Protein AF-D3IB26-F1 (afdb_monomer)

Foldseek 3Di:
DDDDDDDDDDDDDPDDDPPDPDDPPDPDDDDPDDDDPVRVVVVLVVVLVVVLVVLLVCLLVPLVVSVVVLVCCQPPPQDDDPHHNCVPPVNVLSSLLSNLSNQLNVLLVCLLVQLPPDDLLSNVLSLLVSLLSLVVSLVVHDPVSCDDDSNVVSVVSSVVSNVVSVVSSVVVQVPADWDDPLQAPFFWKDKAACVVVVVLDPCCCDALNPPDGIAMWTWGDDRVQFIDTPWDAQFWFDDPNDTPPQRCGTPDCVQFPDNTWGWGDDDQKIKTKTWGDAPQDPVVRDGAATKIKIWIFRWDDDRQKIKTAQIWIWIDGNSDITIDGSPDPCCVPRPDPCVRMHIIGTD

Nearest PDB structures (foldseek):
  1x8z-assembly1_A-2  TM=4.738E-01  e=3.794E-01  Arabidopsis thaliana
  1x8z-assembly3_A  TM=4.738E-01  e=3.794E-01  Arabidopsis thaliana

Mean predicted aligned error: 11.23 Å

Radius of gyration: 30.05 Å; Cα contacts (8 Å, |Δi|>4): 484; chains: 1; bounding box: 90×54×86 Å

Structure (mmCIF, N/CA/C/O backbone):
data_AF-D3IB26-F1
#
_entry.id   AF-D3IB26-F1
#
loop_
_atom_site.group_PDB
_atom_site.id
_atom_site.type_symbol
_atom_site.label_atom_id
_atom_site.label_alt_id
_atom_site.label_comp_id
_atom_site.label_asym_id
_atom_site.label_entity_id
_atom_site.label_seq_id
_atom_site.pdbx_PDB_ins_code
_atom_site.Cartn_x
_atom_site.Cartn_y
_atom_site.Cartn_z
_atom_site.occupancy
_atom_site.B_iso_or_equiv
_atom_site.auth_seq_id
_atom_site.auth_comp_id
_atom_site.auth_asym_id
_atom_site.auth_atom_id
_atom_site.pdbx_PDB_model_num
ATOM 1 N N . MET A 1 1 ? 64.613 17.581 13.142 1.00 33.69 1 MET A N 1
ATOM 2 C CA . MET A 1 1 ? 65.649 17.783 12.108 1.00 33.69 1 MET A CA 1
ATOM 3 C C . MET A 1 1 ? 64.962 18.435 10.922 1.00 33.69 1 MET A C 1
ATOM 5 O O . MET A 1 1 ? 63.980 17.899 10.433 1.00 33.69 1 MET A O 1
ATOM 9 N N . ASN A 1 2 ? 65.377 19.655 10.602 1.00 25.84 2 ASN A N 1
ATOM 10 C CA . ASN A 1 2 ? 64.720 20.581 9.689 1.00 25.84 2 ASN A CA 1
ATOM 11 C C . ASN A 1 2 ? 65.645 20.724 8.475 1.00 25.84 2 ASN A C 1
ATOM 13 O O . ASN A 1 2 ? 66.803 21.082 8.672 1.00 25.84 2 ASN A O 1
ATOM 17 N N . PHE A 1 3 ? 65.175 20.444 7.260 1.00 28.75 3 PHE A N 1
ATOM 18 C CA . PHE A 1 3 ? 65.910 20.796 6.043 1.00 28.75 3 PHE A CA 1
ATOM 19 C C . PHE A 1 3 ? 64.965 21.407 5.012 1.00 28.75 3 PHE A C 1
ATOM 21 O O . PHE A 1 3 ? 64.264 20.732 4.265 1.00 28.75 3 PHE A O 1
ATOM 28 N N . ASN A 1 4 ? 64.981 22.738 5.022 1.00 30.33 4 ASN A N 1
ATOM 29 C CA . ASN A 1 4 ? 64.473 23.627 3.992 1.00 30.33 4 ASN A CA 1
ATOM 30 C C . ASN A 1 4 ? 65.410 23.587 2.777 1.00 30.33 4 ASN A C 1
ATOM 32 O O . ASN A 1 4 ? 66.586 23.925 2.911 1.00 30.33 4 ASN A O 1
ATOM 36 N N . ILE A 1 5 ? 64.881 23.305 1.585 1.00 37.25 5 ILE A N 1
ATOM 37 C CA . ILE A 1 5 ? 65.512 23.711 0.323 1.00 37.25 5 ILE A CA 1
ATOM 38 C C . ILE A 1 5 ? 64.463 24.440 -0.521 1.00 37.25 5 ILE A C 1
ATOM 40 O O . ILE A 1 5 ? 63.559 23.846 -1.100 1.00 37.25 5 ILE A O 1
ATOM 44 N N . LYS A 1 6 ? 64.611 25.767 -0.586 1.00 33.72 6 LYS A N 1
ATOM 45 C CA . LYS A 1 6 ? 63.972 26.637 -1.578 1.00 33.72 6 LYS A CA 1
ATOM 46 C C . LYS A 1 6 ? 64.623 26.404 -2.944 1.00 33.72 6 LYS A C 1
ATOM 48 O O . LYS A 1 6 ? 65.837 26.559 -3.056 1.00 33.72 6 LYS A O 1
ATOM 53 N N . ARG A 1 7 ? 63.828 26.219 -4.005 1.00 30.02 7 ARG A N 1
ATOM 54 C CA . ARG A 1 7 ? 64.219 26.668 -5.355 1.00 30.02 7 ARG A CA 1
ATOM 55 C C . ARG A 1 7 ? 63.016 26.994 -6.254 1.00 30.02 7 ARG A C 1
ATOM 57 O O . ARG A 1 7 ? 62.352 26.123 -6.787 1.00 30.02 7 ARG A O 1
ATOM 64 N N . GLN A 1 8 ? 62.806 28.305 -6.366 1.00 30.06 8 GLN A N 1
ATOM 65 C CA . GLN A 1 8 ? 62.394 29.109 -7.524 1.00 30.06 8 GLN A CA 1
ATOM 66 C C . GLN A 1 8 ? 61.180 28.702 -8.381 1.00 30.06 8 GLN A C 1
ATOM 68 O O . GLN A 1 8 ? 61.245 27.859 -9.268 1.00 30.06 8 GLN A O 1
ATOM 73 N N . LEU A 1 9 ? 60.123 29.503 -8.205 1.00 30.86 9 LEU A N 1
ATOM 74 C CA . LEU A 1 9 ? 59.083 29.807 -9.186 1.00 30.86 9 LEU A CA 1
ATOM 75 C C . LEU A 1 9 ? 59.683 30.292 -10.516 1.00 30.86 9 LEU A C 1
ATOM 77 O O . LEU A 1 9 ? 60.312 31.350 -10.565 1.00 30.86 9 LEU A O 1
ATOM 81 N N . LYS A 1 10 ? 59.362 29.599 -11.612 1.00 27.28 10 LYS A N 1
ATOM 82 C CA . LYS A 1 10 ? 59.241 30.223 -12.934 1.00 27.28 10 LYS A CA 1
ATOM 83 C C . LYS A 1 10 ? 57.762 30.303 -13.298 1.00 27.28 10 LYS A C 1
ATOM 85 O O . LYS A 1 10 ? 57.107 29.292 -13.522 1.00 27.28 10 LYS A O 1
ATOM 90 N N . ARG A 1 11 ? 57.257 31.537 -13.343 1.00 31.47 11 ARG A N 1
ATOM 91 C CA . ARG A 1 11 ? 55.992 31.908 -13.985 1.00 31.47 11 ARG A CA 1
ATOM 92 C C . ARG A 1 11 ? 56.052 31.522 -15.464 1.00 31.47 11 ARG A C 1
ATOM 94 O O . ARG A 1 11 ? 56.935 32.002 -16.164 1.00 31.47 11 ARG A O 1
ATOM 101 N N . THR A 1 12 ? 55.078 30.758 -15.940 1.00 30.22 12 THR A N 1
ATOM 102 C CA . THR A 1 12 ? 54.542 30.910 -17.301 1.00 30.22 12 THR A CA 1
ATOM 103 C C . THR A 1 12 ? 53.023 30.787 -17.226 1.00 30.22 12 THR A C 1
ATOM 105 O O . THR A 1 12 ? 52.484 29.923 -16.542 1.00 30.22 12 THR A O 1
ATOM 108 N N . SER A 1 13 ? 52.347 31.767 -17.815 1.00 28.73 13 SER A N 1
ATOM 109 C CA . SER A 1 13 ? 50.903 31.976 -17.783 1.00 28.73 13 SER A CA 1
ATOM 110 C C . SER A 1 13 ? 50.149 30.872 -18.525 1.00 28.73 13 SER A C 1
ATOM 112 O O . SER A 1 13 ? 50.403 30.657 -19.708 1.00 28.73 13 SER A O 1
ATOM 114 N N . ILE A 1 14 ? 49.163 30.252 -17.876 1.00 30.12 14 ILE A N 1
ATOM 115 C CA . ILE A 1 14 ? 48.101 29.519 -18.571 1.00 30.12 14 ILE A CA 1
ATOM 116 C C . ILE A 1 14 ? 47.060 30.566 -18.967 1.00 30.12 14 ILE A C 1
ATOM 118 O O . ILE A 1 14 ? 46.197 30.942 -18.177 1.00 30.12 14 ILE A O 1
ATOM 122 N N . ALA A 1 15 ? 47.218 31.106 -20.173 1.00 28.78 15 ALA A N 1
ATOM 123 C CA . ALA A 1 15 ? 46.165 31.843 -20.846 1.00 28.78 15 ALA A CA 1
ATOM 124 C C . ALA A 1 15 ? 45.247 30.823 -21.536 1.00 28.78 15 ALA A C 1
ATOM 126 O O . ALA A 1 15 ? 45.698 30.001 -22.329 1.00 28.78 15 ALA A O 1
ATOM 127 N N . THR A 1 16 ? 43.977 30.866 -21.141 1.00 35.69 16 THR A N 1
ATOM 128 C CA . THR A 1 16 ? 42.768 30.488 -21.886 1.00 35.69 16 THR A CA 1
ATOM 129 C C . THR A 1 16 ? 42.969 29.982 -23.319 1.00 35.69 16 THR A C 1
ATOM 131 O O . THR A 1 16 ? 43.378 30.746 -24.186 1.00 35.69 16 THR A O 1
ATOM 134 N N . ASN A 1 17 ? 42.532 28.749 -23.587 1.00 28.86 17 ASN A N 1
ATOM 135 C CA . ASN A 1 17 ? 42.052 28.343 -24.908 1.00 28.86 17 ASN A CA 1
ATOM 136 C C . ASN A 1 17 ? 40.827 27.435 -24.747 1.00 28.86 17 ASN A C 1
ATOM 138 O O . ASN A 1 17 ? 40.904 26.211 -24.697 1.00 28.86 17 ASN A O 1
ATOM 142 N N . THR A 1 18 ? 39.675 28.091 -24.645 1.00 33.78 18 THR A N 1
ATOM 143 C CA . THR A 1 18 ? 38.383 27.598 -25.119 1.00 33.78 18 THR A CA 1
ATOM 144 C C . THR A 1 18 ? 38.528 27.133 -26.568 1.00 33.78 18 THR A C 1
ATOM 146 O O . THR A 1 18 ? 38.603 27.964 -27.473 1.00 33.78 18 THR A O 1
ATOM 149 N N . MET A 1 19 ? 38.569 25.822 -26.808 1.00 29.17 19 MET A N 1
ATOM 150 C CA . MET A 1 19 ? 38.444 25.289 -28.162 1.00 29.17 19 MET A CA 1
ATOM 151 C C . MET A 1 19 ? 36.957 25.112 -28.468 1.00 29.17 19 MET A C 1
ATOM 153 O O . MET A 1 19 ? 36.335 24.096 -28.170 1.00 29.17 19 MET A O 1
ATOM 157 N N . LEU A 1 20 ? 36.391 26.189 -29.005 1.00 27.06 20 LEU A N 1
ATOM 158 C CA . LEU A 1 20 ? 35.109 26.231 -29.686 1.00 27.06 20 LEU A CA 1
ATOM 159 C C . LEU A 1 20 ? 35.200 25.272 -30.889 1.00 27.06 20 LEU A C 1
ATOM 161 O O . LEU A 1 20 ? 35.901 25.567 -31.857 1.00 27.06 20 LEU A O 1
ATOM 165 N N . VAL A 1 21 ? 34.532 24.118 -30.845 1.00 31.73 21 VAL A N 1
ATOM 166 C CA . VAL A 1 21 ? 34.327 23.304 -32.053 1.00 31.73 21 VAL A CA 1
ATOM 167 C C . VAL A 1 21 ? 33.227 23.993 -32.854 1.00 31.73 21 VAL A C 1
ATOM 169 O O . VAL A 1 21 ? 32.037 23.755 -32.665 1.00 31.73 21 VAL A O 1
ATOM 172 N N . ALA A 1 22 ? 33.642 24.948 -33.683 1.00 30.97 22 ALA A N 1
ATOM 173 C CA . ALA A 1 22 ? 32.782 25.628 -34.630 1.00 30.97 22 ALA A CA 1
ATOM 174 C C . ALA A 1 22 ? 32.343 24.641 -35.721 1.00 30.97 22 ALA A C 1
ATOM 176 O O . ALA A 1 22 ? 33.174 24.081 -36.438 1.00 30.97 22 ALA A O 1
ATOM 177 N N . LEU A 1 23 ? 31.025 24.467 -35.855 1.00 37.22 23 LEU A N 1
ATOM 178 C CA . LEU A 1 23 ? 30.387 23.923 -37.048 1.00 37.22 23 LEU A CA 1
ATOM 179 C C . LEU A 1 23 ? 30.859 24.705 -38.281 1.00 37.22 23 LEU A C 1
ATOM 181 O O . LEU A 1 23 ? 30.406 25.821 -38.525 1.00 37.22 23 LEU A O 1
ATOM 185 N N . CYS A 1 24 ? 31.724 24.103 -39.091 1.00 28.52 24 CYS A N 1
ATOM 186 C CA . CYS A 1 24 ? 31.903 24.516 -40.475 1.00 28.52 24 CYS A CA 1
ATOM 187 C C . CYS A 1 24 ? 30.960 23.686 -41.350 1.00 28.52 24 CYS A C 1
ATOM 189 O O . CYS A 1 24 ? 31.343 22.660 -41.905 1.00 28.52 24 CYS A O 1
ATOM 191 N N . PHE A 1 25 ? 29.714 24.151 -41.476 1.00 35.47 25 PHE A N 1
ATOM 192 C CA . PHE A 1 25 ? 28.901 23.866 -42.656 1.00 35.47 25 PHE A CA 1
ATOM 193 C C . PHE A 1 25 ? 29.569 24.563 -43.845 1.00 35.47 25 PHE A C 1
ATOM 195 O O . PHE A 1 25 ? 29.312 25.735 -44.115 1.00 35.47 25 PHE A O 1
ATOM 202 N N . VAL A 1 26 ? 30.455 23.855 -44.544 1.00 33.31 26 VAL A N 1
ATOM 203 C CA . VAL A 1 26 ? 30.872 24.266 -45.884 1.00 33.31 26 VAL A CA 1
ATOM 204 C C . VAL A 1 26 ? 29.960 23.544 -46.861 1.00 33.31 26 VAL A C 1
ATOM 206 O O . VAL A 1 26 ? 30.016 22.326 -47.013 1.00 33.31 26 VAL A O 1
ATOM 209 N N . ALA A 1 27 ? 29.092 24.317 -47.507 1.00 39.84 27 ALA A N 1
ATOM 210 C CA . ALA A 1 27 ? 28.442 23.908 -48.735 1.00 39.84 27 ALA A CA 1
ATOM 211 C C . ALA A 1 27 ? 29.533 23.609 -49.777 1.00 39.84 27 ALA A C 1
ATOM 213 O O . ALA A 1 27 ? 30.096 24.525 -50.372 1.00 39.84 27 ALA A O 1
ATOM 214 N N . VAL A 1 28 ? 29.846 22.327 -49.975 1.00 35.03 28 VAL A N 1
ATOM 215 C CA . VAL A 1 28 ? 30.627 21.851 -51.118 1.00 35.03 28 VAL A CA 1
ATOM 216 C C . VAL A 1 28 ? 29.854 20.710 -51.765 1.00 35.03 28 VAL A C 1
ATOM 218 O O . VAL A 1 28 ? 29.568 19.683 -51.157 1.00 35.03 28 VAL A O 1
ATOM 221 N N . SER A 1 29 ? 29.462 20.987 -53.002 1.00 29.08 29 SER A N 1
ATOM 222 C CA . SER A 1 29 ? 29.140 20.082 -54.102 1.00 29.08 29 SER A CA 1
ATOM 223 C C . SER A 1 29 ? 29.497 18.598 -53.930 1.00 29.08 29 SER A C 1
ATOM 225 O O . SER A 1 29 ? 30.587 18.253 -53.490 1.00 29.08 29 SER A O 1
ATOM 227 N N . CYS A 1 30 ? 28.594 17.743 -54.426 1.00 42.28 30 CYS A N 1
ATOM 228 C CA . CYS A 1 30 ? 28.767 16.317 -54.710 1.00 42.28 30 CYS A CA 1
ATOM 229 C C . CYS A 1 30 ? 30.213 15.880 -55.015 1.00 42.28 30 CYS A C 1
ATOM 231 O O . CYS A 1 30 ? 30.670 15.981 -56.149 1.00 42.28 30 CYS A O 1
ATOM 233 N N . THR A 1 31 ? 30.853 15.242 -54.041 1.00 35.19 31 THR A N 1
ATOM 234 C CA . THR A 1 31 ? 31.820 14.161 -54.260 1.00 35.19 31 THR A CA 1
ATOM 235 C C . THR A 1 31 ? 31.621 13.148 -53.140 1.00 35.19 31 THR A C 1
ATOM 237 O O . THR A 1 31 ? 31.708 13.508 -51.968 1.00 35.19 31 THR A O 1
ATOM 240 N N . LYS A 1 32 ? 31.309 11.893 -53.490 1.00 42.53 32 LYS A N 1
ATOM 241 C CA . LYS A 1 32 ? 31.297 10.764 -52.550 1.00 42.53 32 LYS A CA 1
ATOM 242 C C . LYS A 1 32 ? 32.717 10.595 -52.006 1.00 42.53 32 LYS A C 1
ATOM 244 O O . LYS A 1 32 ? 33.556 10.003 -52.674 1.00 42.53 32 LYS A O 1
ATOM 249 N N . VAL A 1 33 ? 32.990 11.156 -50.832 1.00 45.62 33 VAL A N 1
ATOM 250 C CA . VAL A 1 33 ? 34.196 10.834 -50.068 1.00 45.62 33 VAL A CA 1
ATOM 251 C C . VAL A 1 33 ? 33.965 9.439 -49.496 1.00 45.62 33 VAL A C 1
ATOM 253 O O . VAL A 1 33 ? 33.072 9.242 -48.672 1.00 45.62 33 VAL A O 1
ATOM 256 N N . GLU A 1 34 ? 34.697 8.451 -50.006 1.00 49.16 34 GLU A N 1
ATOM 257 C CA . GLU A 1 34 ? 34.736 7.124 -49.399 1.00 49.16 34 GLU A CA 1
ATOM 258 C C . GLU A 1 34 ? 35.418 7.255 -48.037 1.00 49.16 34 GLU A C 1
ATOM 260 O O . GLU A 1 34 ? 36.618 7.500 -47.958 1.00 49.16 34 GLU A O 1
ATOM 265 N N . LEU A 1 35 ? 34.629 7.130 -46.970 1.00 51.34 35 LEU A N 1
ATOM 266 C CA . LEU A 1 35 ? 35.126 7.089 -45.597 1.00 51.34 35 LEU A CA 1
ATOM 267 C C . LEU A 1 35 ? 36.183 5.984 -45.466 1.00 51.34 35 LEU A C 1
ATOM 269 O O . LEU A 1 35 ? 36.005 4.882 -46.009 1.00 51.34 35 LEU A O 1
ATOM 273 N N . ASP A 1 36 ? 37.258 6.236 -44.722 1.00 69.38 36 ASP A N 1
ATOM 274 C CA . ASP A 1 36 ? 38.209 5.173 -44.396 1.00 69.38 36 ASP A CA 1
ATOM 275 C C . ASP A 1 36 ? 37.562 4.124 -43.456 1.00 69.38 36 ASP A C 1
ATOM 277 O O . ASP A 1 36 ? 36.452 4.301 -42.947 1.00 69.38 36 ASP A O 1
ATOM 281 N N . GLU A 1 37 ? 38.201 2.970 -43.258 1.00 63.81 37 GLU A N 1
ATOM 282 C CA . GLU A 1 37 ? 37.624 1.872 -42.463 1.00 63.81 37 GLU A CA 1
ATOM 283 C C . GLU A 1 37 ? 37.389 2.252 -40.984 1.00 63.81 37 GLU A C 1
ATOM 285 O O . GLU A 1 37 ? 36.429 1.786 -40.364 1.00 63.81 37 GLU A O 1
ATOM 290 N N . LYS A 1 38 ? 38.214 3.148 -40.423 1.00 64.38 38 LYS A N 1
ATOM 291 C CA . LYS A 1 38 ? 38.076 3.630 -39.041 1.00 64.38 38 LYS A CA 1
ATOM 292 C C . LYS A 1 38 ? 36.950 4.653 -38.921 1.00 64.38 38 LYS A C 1
ATOM 294 O O . LYS A 1 38 ? 36.186 4.598 -37.959 1.00 64.38 38 LYS A O 1
ATOM 299 N N . GLU A 1 39 ? 36.813 5.541 -39.898 1.00 63.56 39 GLU A N 1
ATOM 300 C CA . GLU A 1 39 ? 35.724 6.510 -39.996 1.00 63.56 39 GLU A CA 1
ATOM 301 C C . GLU A 1 39 ? 34.378 5.808 -40.208 1.00 63.56 39 GLU A C 1
ATOM 303 O O . GLU A 1 39 ? 33.412 6.129 -39.517 1.00 63.56 39 GLU A O 1
ATOM 308 N N . ARG A 1 40 ? 34.315 4.774 -41.061 1.00 63.12 40 ARG A N 1
ATOM 309 C CA . ARG A 1 40 ? 33.110 3.936 -41.221 1.00 63.12 40 ARG A CA 1
ATOM 310 C C . ARG A 1 40 ? 32.710 3.242 -39.925 1.00 63.12 40 ARG A C 1
ATOM 312 O O . ARG A 1 40 ? 31.530 3.227 -39.579 1.00 63.12 40 ARG A O 1
ATOM 319 N N . ALA A 1 41 ? 33.674 2.682 -39.194 1.00 65.88 41 ALA A N 1
ATOM 320 C CA . ALA A 1 41 ? 33.406 2.034 -37.913 1.00 65.88 41 ALA A CA 1
ATOM 321 C C . ALA A 1 41 ? 32.911 3.032 -36.848 1.00 65.88 41 ALA A C 1
ATOM 323 O O . ALA A 1 41 ? 32.017 2.705 -36.065 1.00 65.88 41 ALA A O 1
ATOM 324 N N . LEU A 1 42 ? 33.457 4.254 -36.836 1.00 66.94 42 LEU A N 1
ATOM 325 C CA . LEU A 1 42 ? 33.031 5.326 -35.936 1.00 66.94 42 LEU A CA 1
ATOM 326 C C . LEU A 1 42 ? 31.609 5.807 -36.261 1.00 66.94 42 LEU A C 1
ATOM 328 O O . LEU A 1 42 ? 30.789 5.919 -35.351 1.00 66.94 42 LEU A O 1
ATOM 332 N N . VAL A 1 43 ? 31.306 6.037 -37.542 1.00 68.81 43 VAL A N 1
ATOM 333 C CA . VAL A 1 43 ? 29.970 6.436 -38.015 1.00 68.81 43 VAL A CA 1
ATOM 334 C C . VAL A 1 43 ? 28.936 5.370 -37.658 1.00 68.81 43 VAL A C 1
ATOM 336 O O . VAL A 1 43 ? 27.931 5.696 -37.035 1.00 68.81 43 VAL A O 1
ATOM 339 N N . ALA A 1 44 ? 29.222 4.090 -37.915 1.00 72.00 44 ALA A N 1
ATOM 340 C CA . ALA A 1 44 ? 28.321 2.994 -37.557 1.00 72.00 44 ALA A CA 1
ATOM 341 C C . ALA A 1 44 ? 28.077 2.898 -36.038 1.00 72.00 44 ALA A C 1
ATOM 343 O O . ALA A 1 44 ? 26.961 2.626 -35.595 1.00 72.00 44 ALA A O 1
ATOM 344 N N . LYS A 1 45 ? 29.104 3.146 -35.211 1.00 72.12 45 LYS A N 1
ATOM 345 C CA . LYS A 1 45 ? 28.952 3.181 -33.748 1.00 72.12 45 LYS A CA 1
ATOM 346 C C . LYS A 1 45 ? 28.110 4.376 -33.290 1.00 72.12 45 LYS A C 1
ATOM 348 O O . LYS A 1 45 ? 27.316 4.235 -32.361 1.00 72.12 45 LYS A O 1
ATOM 353 N N . GLN A 1 46 ? 28.267 5.530 -33.937 1.00 77.25 46 GLN A N 1
ATOM 354 C CA . GLN A 1 46 ? 27.480 6.726 -33.648 1.00 77.25 46 GLN A CA 1
ATOM 355 C C . GLN A 1 46 ? 26.011 6.548 -34.051 1.00 77.25 46 GLN A C 1
ATOM 357 O O . GLN A 1 46 ? 25.124 6.897 -33.279 1.00 77.25 46 GLN A O 1
ATOM 362 N N . GLU A 1 47 ? 25.740 5.966 -35.219 1.00 81.31 47 GLU A N 1
ATOM 363 C CA . GLU A 1 47 ? 24.384 5.631 -35.669 1.00 81.31 47 GLU A CA 1
ATOM 364 C C . GLU A 1 47 ? 23.701 4.655 -34.706 1.00 81.31 47 GLU A C 1
ATOM 366 O O . GLU A 1 47 ? 22.548 4.861 -34.323 1.00 81.31 47 GLU A O 1
ATOM 371 N N . LEU A 1 48 ? 24.439 3.647 -34.232 1.00 83.44 48 LEU A N 1
ATOM 372 C CA . LEU A 1 48 ? 23.948 2.706 -33.231 1.00 83.44 48 LEU A CA 1
ATOM 373 C C . LEU A 1 48 ? 23.584 3.403 -31.912 1.00 83.44 48 LEU A C 1
ATOM 375 O O . LEU A 1 48 ? 22.517 3.154 -31.350 1.00 83.44 48 LEU A O 1
ATOM 379 N N . ALA A 1 49 ? 24.458 4.287 -31.423 1.00 82.81 49 ALA A N 1
ATOM 380 C CA . ALA A 1 49 ? 24.214 5.063 -30.210 1.00 82.81 49 ALA A CA 1
ATOM 381 C C . ALA A 1 49 ? 22.983 5.971 -30.359 1.00 82.81 49 ALA A C 1
ATOM 383 O O . ALA A 1 49 ? 22.106 5.953 -29.497 1.00 82.81 49 ALA A O 1
ATOM 384 N N . ASN A 1 50 ? 22.863 6.672 -31.490 1.00 88.31 50 ASN A N 1
ATOM 385 C CA . ASN A 1 50 ? 21.721 7.534 -31.791 1.00 88.31 50 ASN A CA 1
ATOM 386 C C . ASN A 1 50 ? 20.400 6.742 -31.835 1.00 88.31 50 ASN A C 1
ATOM 388 O O . ASN A 1 50 ? 19.381 7.213 -31.328 1.00 88.31 50 ASN A O 1
ATOM 392 N N . ASN A 1 51 ? 20.403 5.528 -32.399 1.00 90.62 51 ASN A N 1
ATOM 393 C CA . ASN A 1 51 ? 19.223 4.659 -32.405 1.00 90.62 51 ASN A CA 1
ATOM 394 C C . ASN A 1 51 ? 18.826 4.229 -30.987 1.00 90.62 51 ASN A C 1
ATOM 396 O O . ASN A 1 51 ? 17.643 4.270 -30.645 1.00 90.62 51 ASN A O 1
ATOM 400 N N . PHE A 1 52 ? 19.793 3.870 -30.140 1.00 92.81 52 PHE A N 1
ATOM 401 C CA . PHE A 1 52 ? 19.521 3.558 -28.736 1.00 92.81 52 PHE A CA 1
ATOM 402 C C . PHE A 1 52 ? 18.983 4.758 -27.952 1.00 92.81 52 PHE A C 1
ATOM 404 O O . PHE A 1 52 ? 18.084 4.588 -27.130 1.00 92.81 52 PHE A O 1
ATOM 411 N N . ASP A 1 53 ? 19.513 5.959 -28.183 1.00 93.38 53 ASP A N 1
ATOM 412 C CA . ASP A 1 53 ? 19.020 7.189 -27.554 1.00 93.38 53 ASP A CA 1
ATOM 413 C C . ASP A 1 53 ? 17.574 7.473 -27.969 1.00 93.38 53 ASP A C 1
ATOM 415 O O . ASP A 1 53 ? 16.706 7.649 -27.114 1.00 93.38 53 ASP A O 1
ATOM 419 N N . LYS A 1 54 ? 17.282 7.384 -29.270 1.00 95.19 54 LYS A N 1
ATOM 420 C CA . LYS A 1 54 ? 15.930 7.561 -29.803 1.00 95.19 54 LYS A CA 1
ATOM 421 C C . LYS A 1 54 ? 14.939 6.553 -29.223 1.00 95.19 54 LYS A C 1
ATOM 423 O O . LYS A 1 54 ? 13.863 6.942 -28.780 1.00 95.19 54 LYS A O 1
ATOM 428 N N . LEU A 1 55 ? 15.290 5.266 -29.197 1.00 96.44 55 LEU A N 1
ATOM 429 C CA . LEU A 1 55 ? 14.427 4.230 -28.619 1.00 96.44 55 LEU A CA 1
ATOM 430 C C . LEU A 1 55 ? 14.217 4.440 -27.115 1.00 96.44 55 LEU A C 1
ATOM 432 O O . LEU A 1 55 ? 13.133 4.176 -26.603 1.00 96.44 55 LEU A O 1
ATOM 436 N N . PHE A 1 56 ? 15.227 4.929 -26.396 1.00 97.06 56 PHE A N 1
ATOM 437 C CA . PHE A 1 56 ? 15.091 5.242 -24.976 1.00 97.06 56 PHE A CA 1
ATOM 438 C C . PHE A 1 56 ? 14.109 6.391 -24.735 1.00 97.06 56 PHE A C 1
ATOM 440 O O . PHE A 1 56 ? 13.283 6.310 -23.827 1.00 97.06 56 PHE A O 1
ATOM 447 N N . ASP A 1 57 ? 14.153 7.427 -25.567 1.00 96.50 57 ASP A N 1
ATOM 448 C CA . ASP A 1 57 ? 13.222 8.547 -25.475 1.00 96.50 57 ASP A CA 1
ATOM 449 C C . ASP A 1 57 ? 11.793 8.128 -25.848 1.00 96.50 57 ASP A C 1
ATOM 451 O O . ASP A 1 57 ? 10.859 8.373 -25.078 1.00 96.50 57 ASP A O 1
ATOM 455 N N . GLU A 1 58 ? 11.630 7.412 -26.967 1.00 97.06 58 GLU A N 1
ATOM 456 C CA . GLU A 1 58 ? 10.335 6.908 -27.446 1.00 97.06 58 GLU A CA 1
ATOM 457 C C . GLU A 1 58 ? 9.680 5.929 -26.452 1.00 97.06 58 GLU A C 1
ATOM 459 O O . GLU A 1 58 ? 8.451 5.825 -26.398 1.00 97.06 58 GLU A O 1
ATOM 464 N N . ALA A 1 59 ? 10.459 5.224 -25.624 1.00 97.38 59 ALA A N 1
ATOM 465 C CA . ALA A 1 59 ? 9.939 4.299 -24.614 1.00 97.38 59 ALA A CA 1
ATOM 466 C C . ALA A 1 59 ? 9.001 4.970 -23.595 1.00 97.38 59 ALA A C 1
ATOM 468 O O . ALA A 1 59 ? 8.073 4.327 -23.099 1.00 97.38 59 ALA A O 1
ATOM 469 N N . PHE A 1 60 ? 9.214 6.256 -23.295 1.00 96.00 60 PHE A N 1
ATOM 470 C CA . PHE A 1 60 ? 8.374 7.012 -22.358 1.00 96.00 60 PHE A CA 1
ATOM 471 C C . PHE A 1 60 ? 7.092 7.566 -22.989 1.00 96.00 60 PHE A C 1
ATOM 473 O O . PHE A 1 60 ? 6.213 8.043 -22.265 1.00 96.00 60 PHE A O 1
ATOM 480 N N . GLU A 1 61 ? 6.965 7.489 -24.310 1.00 94.88 61 GLU A N 1
ATOM 481 C CA . GLU A 1 61 ? 5.800 7.964 -25.055 1.00 94.88 61 GLU A CA 1
ATOM 482 C C . GLU A 1 61 ? 4.960 6.791 -25.556 1.00 94.88 61 GLU A C 1
ATOM 484 O O . GLU A 1 61 ? 3.752 6.743 -25.322 1.00 94.88 61 GLU A O 1
ATOM 489 N N . LYS A 1 62 ? 5.612 5.814 -26.195 1.00 96.19 62 LYS A N 1
ATOM 490 C CA . LYS A 1 62 ? 4.977 4.707 -26.912 1.00 96.19 62 LYS A CA 1
ATOM 491 C C . LYS A 1 62 ? 5.628 3.367 -26.552 1.00 96.19 62 LYS A C 1
ATOM 493 O O . LYS A 1 62 ? 6.333 2.782 -27.373 1.00 96.19 62 LYS A O 1
ATOM 498 N N . PRO A 1 63 ? 5.418 2.854 -25.329 1.00 96.25 63 PRO A N 1
ATOM 499 C CA . PRO A 1 63 ? 6.157 1.696 -24.824 1.00 96.25 63 PRO A CA 1
ATOM 500 C C . PRO A 1 63 ? 5.988 0.439 -25.692 1.00 96.25 63 PRO A C 1
ATOM 502 O O . PRO A 1 63 ? 6.957 -0.285 -25.907 1.00 96.25 63 PRO A O 1
ATOM 505 N N . ASP A 1 64 ? 4.786 0.194 -26.223 1.00 95.88 64 ASP A N 1
ATOM 506 C CA . ASP A 1 64 ? 4.488 -1.009 -27.009 1.00 95.88 64 ASP A CA 1
ATOM 507 C C . ASP A 1 64 ? 5.105 -0.958 -28.416 1.00 95.88 64 ASP A C 1
ATOM 509 O O . ASP A 1 64 ? 5.731 -1.927 -28.848 1.00 95.88 64 ASP A O 1
ATOM 513 N N . GLU A 1 65 ? 4.999 0.185 -29.106 1.00 96.62 65 GLU A N 1
ATOM 514 C CA . GLU A 1 65 ? 5.661 0.404 -30.403 1.00 96.62 65 GLU A CA 1
ATOM 515 C C . GLU A 1 65 ? 7.187 0.340 -30.254 1.00 96.62 65 GLU A C 1
ATOM 517 O O . GLU A 1 65 ? 7.872 -0.295 -31.057 1.00 96.62 65 GLU A O 1
ATOM 522 N N . THR A 1 66 ? 7.731 0.960 -29.205 1.00 96.75 66 THR A N 1
ATOM 523 C CA . THR A 1 66 ? 9.172 0.970 -28.934 1.00 96.75 66 THR A CA 1
ATOM 524 C C . THR A 1 66 ? 9.704 -0.427 -28.632 1.00 96.75 66 THR A C 1
ATOM 526 O O . THR A 1 66 ? 10.787 -0.769 -29.099 1.00 96.75 66 THR A O 1
ATOM 529 N N . GLU A 1 67 ? 8.955 -1.277 -27.919 1.00 96.06 67 GLU A N 1
ATOM 530 C CA . GLU A 1 67 ? 9.366 -2.670 -27.706 1.00 96.06 67 GLU A CA 1
ATOM 531 C C . GLU A 1 67 ? 9.467 -3.438 -29.032 1.00 96.06 67 GLU A C 1
ATOM 533 O O . GLU A 1 67 ? 10.418 -4.193 -29.240 1.00 96.06 67 GLU A O 1
ATOM 538 N N . GLN A 1 68 ? 8.512 -3.238 -29.946 1.00 94.88 68 GLN A N 1
ATOM 539 C CA . GLN A 1 68 ? 8.552 -3.864 -31.270 1.00 94.88 68 GLN A CA 1
ATOM 540 C C . GLN A 1 68 ? 9.751 -3.372 -32.085 1.00 94.88 68 GLN A C 1
ATOM 542 O O . GLN A 1 68 ? 10.490 -4.192 -32.629 1.00 94.88 68 GLN A O 1
ATOM 547 N N . LYS A 1 69 ? 10.001 -2.055 -32.111 1.00 94.12 69 LYS A N 1
ATOM 548 C CA . LYS A 1 69 ? 11.176 -1.478 -32.784 1.00 94.12 69 LYS A CA 1
ATOM 549 C C . LYS A 1 69 ? 12.486 -1.992 -32.190 1.00 94.12 69 LYS A C 1
ATOM 551 O O . LYS A 1 69 ? 13.388 -2.333 -32.947 1.00 94.12 69 LYS A O 1
ATOM 556 N N . LEU A 1 70 ? 12.580 -2.096 -30.862 1.00 93.06 70 LEU A N 1
ATOM 557 C CA . LEU A 1 70 ? 13.754 -2.641 -30.179 1.00 93.06 70 LEU A CA 1
ATOM 558 C C . LEU A 1 70 ? 14.001 -4.101 -30.575 1.00 93.06 70 LEU A C 1
ATOM 560 O O . LEU A 1 70 ? 15.138 -4.462 -30.860 1.00 93.06 70 LEU A O 1
ATOM 564 N N . LYS A 1 71 ? 12.952 -4.933 -30.632 1.00 88.44 71 LYS A N 1
ATOM 565 C CA . LYS A 1 71 ? 13.067 -6.326 -31.095 1.00 88.44 71 LYS A CA 1
ATOM 566 C C . LYS A 1 71 ? 13.591 -6.384 -32.526 1.00 88.44 71 LYS A C 1
ATOM 568 O O . LYS A 1 71 ? 14.553 -7.102 -32.775 1.00 88.44 71 LYS A O 1
ATOM 573 N N . THR A 1 72 ? 13.011 -5.608 -33.442 1.00 87.88 72 THR A N 1
ATOM 574 C CA . THR A 1 72 ? 13.479 -5.550 -34.834 1.00 87.88 72 THR A CA 1
ATOM 575 C C . THR A 1 72 ? 14.942 -5.128 -34.905 1.00 87.88 72 THR A C 1
ATOM 577 O O . THR A 1 72 ? 15.733 -5.837 -35.511 1.00 87.88 72 THR A O 1
ATOM 580 N N . PHE A 1 73 ? 15.318 -4.053 -34.209 1.00 85.00 73 PHE A N 1
ATOM 581 C CA . PHE A 1 73 ? 16.690 -3.546 -34.155 1.00 85.00 73 PHE A CA 1
ATOM 582 C C . PHE A 1 73 ? 17.694 -4.595 -33.648 1.00 85.00 73 PHE A C 1
ATOM 584 O O . PHE A 1 73 ? 18.769 -4.767 -34.218 1.00 85.00 73 PHE A O 1
ATOM 591 N N . VAL A 1 74 ? 17.323 -5.353 -32.610 1.00 80.44 74 VAL A N 1
ATOM 592 C CA . VAL A 1 74 ? 18.134 -6.458 -32.077 1.00 80.44 74 VAL A CA 1
ATOM 593 C C . VAL A 1 74 ? 18.348 -7.562 -33.113 1.00 80.44 74 VAL A C 1
ATOM 595 O O . VAL A 1 74 ? 19.462 -8.068 -33.241 1.00 80.44 74 VAL A O 1
ATOM 598 N N . PHE A 1 75 ? 17.309 -7.929 -33.862 1.00 76.38 75 PHE A N 1
ATOM 599 C CA . PHE A 1 75 ? 17.388 -9.015 -34.838 1.00 76.38 75 PHE A CA 1
ATOM 600 C C . PHE A 1 75 ? 17.985 -8.610 -36.190 1.00 76.38 75 PHE A C 1
ATOM 602 O O . PHE A 1 75 ? 18.533 -9.479 -36.857 1.00 76.38 75 PHE A O 1
ATOM 609 N N . SER A 1 76 ? 17.876 -7.345 -36.610 1.00 75.12 76 SER A N 1
ATOM 610 C CA . SER A 1 76 ? 18.354 -6.890 -37.924 1.00 75.12 76 SER A CA 1
ATOM 611 C C . SER A 1 76 ? 19.739 -6.249 -37.885 1.00 75.12 76 SER A C 1
ATOM 613 O O . SER A 1 76 ? 20.547 -6.483 -38.782 1.00 75.12 76 SER A O 1
ATOM 615 N N . ASP A 1 77 ? 20.020 -5.450 -36.851 1.00 71.06 77 ASP A N 1
ATOM 616 C CA . ASP A 1 77 ? 21.163 -4.525 -36.856 1.00 71.06 77 ASP A CA 1
ATOM 617 C C . ASP A 1 77 ? 22.252 -4.948 -35.859 1.00 71.06 77 ASP A C 1
ATOM 619 O O . ASP A 1 77 ? 23.430 -4.620 -36.029 1.00 71.06 77 ASP A O 1
ATOM 623 N N . LEU A 1 78 ? 21.875 -5.699 -34.816 1.00 71.50 78 LEU A N 1
ATOM 624 C CA . LEU A 1 78 ? 22.798 -6.195 -33.788 1.00 71.50 78 LEU A CA 1
ATOM 625 C C . LEU A 1 78 ? 23.253 -7.640 -34.015 1.00 71.50 78 LEU A C 1
ATOM 627 O O . LEU A 1 78 ? 24.291 -8.044 -33.482 1.00 71.50 78 LEU A O 1
ATOM 631 N N . VAL A 1 79 ? 22.505 -8.409 -34.804 1.00 70.38 79 VAL A N 1
ATOM 632 C CA . VAL A 1 79 ? 22.830 -9.788 -35.174 1.00 70.38 79 VAL A CA 1
ATOM 633 C C . VAL A 1 79 ? 22.723 -9.914 -36.689 1.00 70.38 79 VAL A C 1
ATOM 635 O O . VAL A 1 79 ? 21.638 -9.814 -37.246 1.00 70.38 79 VAL A O 1
ATOM 638 N N . SER A 1 80 ? 23.851 -10.132 -37.358 1.00 66.31 80 SER A N 1
ATOM 639 C CA . SER A 1 80 ? 23.911 -10.366 -38.804 1.00 66.31 80 SER A CA 1
ATOM 640 C C . SER A 1 80 ? 24.981 -11.403 -39.148 1.00 66.31 80 SER A C 1
ATOM 642 O O . SER A 1 80 ? 25.751 -11.820 -38.275 1.00 66.31 80 SER A O 1
ATOM 644 N N . ASP A 1 81 ? 25.015 -11.861 -40.403 1.00 59.41 81 ASP A N 1
ATOM 645 C CA . ASP A 1 81 ? 25.927 -12.918 -40.855 1.00 59.41 81 ASP A CA 1
ATOM 646 C C . ASP A 1 81 ? 27.393 -12.571 -40.536 1.00 59.41 81 ASP A C 1
ATOM 648 O O . ASP A 1 81 ? 28.012 -11.702 -41.148 1.00 59.41 81 ASP A O 1
ATOM 652 N N . GLY A 1 82 ? 27.942 -13.260 -39.529 1.00 59.16 82 GLY A N 1
ATOM 653 C CA . GLY A 1 82 ? 29.315 -13.092 -39.046 1.00 59.16 82 GLY A CA 1
ATOM 654 C C . GLY A 1 82 ? 29.524 -12.042 -37.945 1.00 59.16 82 GLY A C 1
ATOM 655 O O . GLY A 1 82 ? 30.651 -11.910 -37.465 1.00 59.16 82 GLY A O 1
ATOM 656 N N . LYS A 1 83 ? 28.484 -11.321 -37.494 1.00 67.94 83 LYS A N 1
ATOM 657 C CA . LYS A 1 83 ? 28.589 -10.272 -36.463 1.00 67.94 83 LYS A CA 1
ATOM 658 C C . LYS A 1 83 ? 27.487 -10.403 -35.407 1.00 67.94 83 LYS A C 1
ATOM 660 O O . LYS A 1 83 ? 26.311 -10.201 -35.685 1.00 67.94 83 LYS A O 1
ATOM 665 N N . ASN A 1 84 ? 27.885 -10.686 -34.166 1.00 73.62 84 ASN A N 1
ATOM 666 C CA . ASN A 1 84 ? 26.992 -10.680 -33.007 1.00 73.62 84 ASN A CA 1
ATOM 667 C C . ASN A 1 84 ? 27.436 -9.596 -32.024 1.00 73.62 84 ASN A C 1
ATOM 669 O O . ASN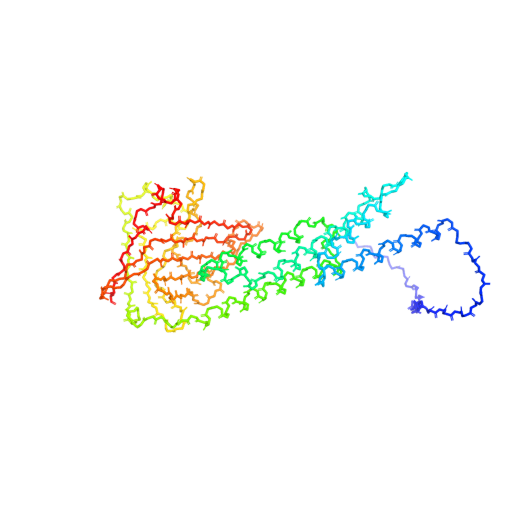 A 1 84 ? 28.406 -9.762 -31.287 1.00 73.62 84 ASN A O 1
ATOM 673 N N . LEU A 1 85 ? 26.719 -8.479 -32.028 1.00 77.44 85 LEU A N 1
ATOM 674 C CA . LEU A 1 85 ? 26.981 -7.349 -31.150 1.00 77.44 85 LEU A CA 1
ATOM 675 C C . LEU A 1 85 ? 26.285 -7.470 -29.785 1.00 77.44 85 LEU A C 1
ATOM 677 O O . LEU A 1 85 ? 26.549 -6.665 -28.898 1.00 77.44 85 LEU A O 1
ATOM 681 N N . LEU A 1 86 ? 25.456 -8.493 -29.555 1.00 74.50 86 LEU A N 1
ATOM 682 C CA . LEU A 1 86 ? 24.778 -8.705 -28.266 1.00 74.50 86 LEU A CA 1
ATOM 683 C C . LEU A 1 86 ? 25.733 -9.128 -27.142 1.00 74.50 86 LEU A C 1
ATOM 685 O O . LEU A 1 86 ? 25.385 -9.068 -25.961 1.00 74.50 86 LEU A O 1
ATOM 689 N N . THR A 1 87 ? 26.948 -9.561 -27.485 1.00 75.38 87 THR A N 1
ATOM 690 C CA . THR A 1 87 ? 28.007 -9.801 -26.498 1.00 75.38 87 THR A CA 1
ATOM 691 C C . THR A 1 87 ? 28.663 -8.507 -26.022 1.00 75.38 87 THR A C 1
ATOM 693 O O . THR A 1 87 ? 29.320 -8.522 -24.979 1.00 75.38 87 THR A O 1
ATOM 696 N N . ASP A 1 88 ? 28.488 -7.400 -26.754 1.00 80.75 88 ASP A N 1
ATOM 697 C CA . ASP A 1 88 ? 28.994 -6.092 -26.358 1.00 80.75 88 ASP A CA 1
ATOM 698 C C . ASP A 1 88 ? 28.231 -5.589 -25.131 1.00 80.75 88 ASP A C 1
ATOM 700 O O . ASP A 1 88 ? 26.998 -5.556 -25.059 1.00 80.75 88 ASP A O 1
ATOM 704 N N . GLN A 1 89 ? 29.000 -5.205 -24.123 1.00 80.75 89 GLN A N 1
ATOM 705 C CA . GLN A 1 89 ? 28.465 -4.837 -22.830 1.00 80.75 89 GLN A CA 1
ATOM 706 C C . GLN A 1 89 ? 27.599 -3.570 -22.951 1.00 80.75 89 GLN A C 1
ATOM 708 O O . GLN A 1 89 ? 26.570 -3.465 -22.274 1.00 80.75 89 GLN A O 1
ATOM 713 N N . ASP A 1 90 ? 28.023 -2.578 -23.740 1.00 81.56 90 ASP A N 1
ATOM 714 C CA . ASP A 1 90 ? 27.388 -1.254 -23.845 1.00 81.56 90 ASP A CA 1
ATOM 715 C C . ASP A 1 90 ? 26.051 -1.342 -24.575 1.00 81.56 90 ASP A C 1
ATOM 717 O O . ASP A 1 90 ? 25.083 -0.676 -24.204 1.00 81.56 90 ASP A O 1
ATOM 721 N N . ILE A 1 91 ? 25.969 -2.260 -25.534 1.00 84.31 91 ILE A N 1
ATOM 722 C CA . ILE A 1 91 ? 24.738 -2.628 -26.232 1.00 84.31 91 ILE A CA 1
ATOM 723 C C . ILE A 1 91 ? 23.738 -3.245 -25.253 1.00 84.31 91 ILE A C 1
ATOM 725 O O . ILE A 1 91 ? 22.613 -2.756 -25.147 1.00 84.31 91 ILE A O 1
ATOM 729 N N . ARG A 1 92 ? 24.166 -4.218 -24.435 1.00 84.69 92 ARG A N 1
ATOM 730 C CA . ARG A 1 92 ? 23.309 -4.803 -23.383 1.00 84.69 92 ARG A CA 1
ATOM 731 C C . ARG A 1 92 ? 22.833 -3.772 -22.361 1.00 84.69 92 ARG A C 1
ATOM 733 O O . ARG A 1 92 ? 21.697 -3.841 -21.893 1.00 84.69 92 ARG A O 1
ATOM 740 N N . VAL A 1 93 ? 23.686 -2.811 -22.000 1.00 88.81 93 VAL A N 1
ATOM 741 C CA . VAL A 1 93 ? 23.310 -1.724 -21.081 1.00 88.81 93 VAL A CA 1
ATOM 742 C C . VAL A 1 93 ? 22.232 -0.835 -21.693 1.00 88.81 93 VAL A C 1
ATOM 744 O O . VAL A 1 93 ? 21.224 -0.587 -21.032 1.00 88.81 93 VAL A O 1
ATOM 747 N N . ASN A 1 94 ? 22.406 -0.389 -22.937 1.00 89.62 94 ASN A N 1
ATOM 748 C CA . ASN A 1 94 ? 21.410 0.446 -23.608 1.00 89.62 94 ASN A CA 1
ATOM 749 C C . ASN A 1 94 ? 20.081 -0.292 -23.804 1.00 89.62 94 ASN A C 1
ATOM 751 O O . ASN A 1 94 ? 19.027 0.266 -23.504 1.00 89.62 94 ASN A O 1
ATOM 755 N N . GLU A 1 95 ? 20.122 -1.558 -24.219 1.00 90.38 95 GLU A N 1
ATOM 756 C CA . GLU A 1 95 ? 18.928 -2.398 -24.329 1.00 90.38 95 GLU A CA 1
ATOM 757 C C . GLU A 1 95 ? 18.191 -2.507 -22.984 1.00 90.38 95 GLU A C 1
ATOM 759 O O . GLU A 1 95 ? 16.971 -2.343 -22.921 1.00 90.38 95 GLU A O 1
ATOM 764 N N . THR A 1 96 ? 18.928 -2.728 -21.890 1.00 91.62 96 THR A N 1
ATOM 765 C CA . THR A 1 96 ? 18.344 -2.809 -20.544 1.00 91.62 96 THR A CA 1
ATOM 766 C C . THR A 1 96 ? 17.690 -1.485 -20.147 1.00 91.62 96 THR A C 1
ATOM 768 O O . THR A 1 96 ? 16.550 -1.493 -19.693 1.00 91.62 96 THR A O 1
ATOM 771 N N . LEU A 1 97 ? 18.355 -0.344 -20.365 1.00 94.31 97 LEU A N 1
ATOM 772 C CA . LEU A 1 97 ? 17.797 0.983 -20.067 1.00 94.31 97 LEU A CA 1
ATOM 773 C C . LEU A 1 97 ? 16.473 1.236 -20.807 1.00 94.31 97 LEU A C 1
ATOM 775 O O . LEU A 1 97 ? 15.528 1.747 -20.208 1.00 94.31 97 LEU A O 1
ATOM 779 N N . ILE A 1 98 ? 16.375 0.834 -22.078 1.00 95.62 98 ILE A N 1
ATOM 780 C CA . ILE A 1 98 ? 15.142 0.970 -22.870 1.00 95.62 98 ILE A CA 1
ATOM 781 C C . ILE A 1 98 ? 14.037 0.070 -22.313 1.00 95.62 98 ILE A C 1
ATOM 783 O O . ILE A 1 98 ? 12.919 0.536 -22.097 1.00 95.62 98 ILE A O 1
ATOM 787 N N . LYS A 1 99 ? 14.336 -1.201 -22.014 1.00 94.75 99 LYS A N 1
ATOM 788 C CA . LYS A 1 99 ? 13.362 -2.125 -21.401 1.00 94.75 99 LYS A CA 1
ATOM 789 C C . LYS A 1 99 ? 12.838 -1.599 -20.063 1.00 94.75 99 LYS A C 1
ATOM 791 O O . LYS A 1 99 ? 11.643 -1.702 -19.785 1.00 94.75 99 LYS A O 1
ATOM 796 N N . MET A 1 100 ? 13.712 -0.991 -19.265 1.00 96.56 100 MET A N 1
ATOM 797 C CA . MET A 1 100 ? 13.349 -0.343 -18.007 1.00 96.56 100 MET A CA 1
ATOM 798 C C . MET A 1 100 ? 12.432 0.868 -18.215 1.00 96.56 100 MET A C 1
ATOM 800 O O . MET A 1 100 ? 11.412 0.981 -17.533 1.00 96.56 100 MET A O 1
ATOM 804 N N . ALA A 1 101 ? 12.725 1.725 -19.197 1.00 97.25 101 ALA A N 1
ATOM 805 C CA . ALA A 1 101 ? 11.857 2.845 -19.564 1.00 97.25 101 ALA A CA 1
ATOM 806 C C . ALA A 1 101 ? 10.462 2.372 -20.022 1.00 97.25 101 ALA A C 1
ATOM 808 O O . ALA A 1 101 ? 9.450 2.888 -19.541 1.00 97.25 101 ALA A O 1
ATOM 809 N N . ILE A 1 102 ? 10.402 1.334 -20.868 1.00 97.00 102 ILE A N 1
ATOM 810 C CA . ILE A 1 102 ? 9.151 0.703 -21.324 1.00 97.00 102 ILE A CA 1
ATOM 811 C C . ILE A 1 102 ? 8.330 0.207 -20.125 1.00 97.00 102 ILE A C 1
ATOM 813 O O . ILE A 1 102 ? 7.139 0.509 -20.023 1.00 97.00 102 ILE A O 1
ATOM 817 N N . ARG A 1 103 ? 8.955 -0.531 -19.194 1.00 95.31 103 ARG A N 1
ATOM 818 C CA . ARG A 1 103 ? 8.285 -1.074 -17.998 1.00 95.31 103 ARG A CA 1
ATOM 819 C C . ARG A 1 103 ? 7.717 0.033 -17.113 1.00 95.31 103 ARG A C 1
ATOM 821 O O . ARG A 1 103 ? 6.550 -0.044 -16.735 1.00 95.31 103 ARG A O 1
ATOM 828 N N . LEU A 1 104 ? 8.496 1.081 -16.831 1.00 96.69 104 LEU A N 1
ATOM 829 C CA . LEU A 1 104 ? 8.018 2.226 -16.048 1.00 96.69 104 LEU A CA 1
ATOM 830 C C . LEU A 1 104 ? 6.835 2.917 -16.728 1.00 96.69 104 LEU A C 1
ATOM 832 O O . LEU A 1 104 ? 5.844 3.227 -16.067 1.00 96.69 104 LEU A O 1
ATOM 836 N N . LYS A 1 105 ? 6.897 3.123 -18.048 1.00 96.25 105 LYS A N 1
ATOM 837 C CA . LYS A 1 105 ? 5.804 3.771 -18.775 1.00 96.25 1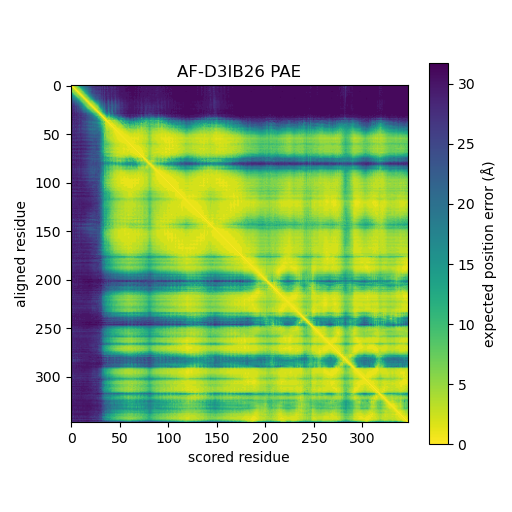05 LYS A CA 1
ATOM 838 C C . LYS A 1 105 ? 4.532 2.922 -18.802 1.00 96.25 105 LYS A C 1
ATOM 840 O O . LYS A 1 105 ? 3.446 3.460 -18.610 1.00 96.25 105 LYS A O 1
ATOM 845 N N . ARG A 1 106 ? 4.641 1.602 -18.972 1.00 94.44 106 ARG A N 1
ATOM 846 C CA . ARG A 1 106 ? 3.487 0.693 -18.867 1.00 94.44 106 ARG A CA 1
ATOM 847 C C . ARG A 1 106 ? 2.855 0.731 -17.480 1.00 94.44 106 ARG A C 1
ATOM 849 O O . ARG A 1 106 ? 1.645 0.909 -17.388 1.00 94.44 106 ARG A O 1
ATOM 856 N N . ASN A 1 107 ? 3.672 0.657 -16.426 1.00 92.19 107 ASN A N 1
ATOM 857 C CA . ASN A 1 107 ? 3.193 0.792 -15.049 1.00 92.19 107 ASN A CA 1
ATOM 858 C C . ASN A 1 107 ? 2.462 2.126 -14.850 1.00 92.19 107 ASN A C 1
ATOM 860 O O . ASN A 1 107 ? 1.379 2.138 -14.269 1.00 92.19 107 ASN A O 1
ATOM 864 N N . GLN A 1 108 ? 3.015 3.227 -15.381 1.00 95.25 108 GLN A N 1
ATOM 865 C CA . GLN A 1 108 ? 2.383 4.548 -15.349 1.00 95.25 108 GLN A CA 1
ATOM 866 C C . GLN A 1 108 ? 0.997 4.543 -16.016 1.00 95.25 108 GLN A C 1
ATOM 868 O O . GLN A 1 108 ? 0.043 5.077 -15.454 1.00 95.25 108 GLN A O 1
ATOM 873 N N . ASN A 1 109 ? 0.879 3.945 -17.203 1.00 94.94 109 ASN A N 1
ATOM 874 C CA . ASN A 1 109 ? -0.357 3.958 -17.991 1.00 94.94 109 ASN A CA 1
ATOM 875 C C . ASN A 1 109 ? -1.525 3.247 -17.291 1.00 94.94 109 ASN A C 1
ATOM 877 O O . ASN A 1 109 ? -2.680 3.558 -17.567 1.00 94.94 109 ASN A O 1
ATOM 881 N N . THR A 1 110 ? -1.241 2.310 -16.385 1.00 94.25 110 THR A N 1
ATOM 882 C CA . THR A 1 110 ? -2.268 1.526 -15.687 1.00 94.25 110 THR A CA 1
ATOM 883 C C . THR A 1 110 ? -2.533 1.990 -14.253 1.00 94.25 110 THR A C 1
ATOM 885 O O . THR A 1 110 ? -3.399 1.413 -13.601 1.00 94.25 110 THR A O 1
ATOM 888 N N . LEU A 1 111 ? -1.822 3.006 -13.737 1.00 95.69 111 LEU A N 1
ATOM 889 C CA . LEU A 1 111 ? -1.885 3.395 -12.316 1.00 95.69 111 LEU A CA 1
ATOM 890 C C . LEU A 1 111 ? -3.309 3.657 -11.831 1.00 95.69 111 LEU A C 1
ATOM 892 O O . LEU A 1 111 ? -3.713 3.110 -10.810 1.00 95.69 111 LEU A O 1
ATOM 896 N N . GLU A 1 112 ? -4.068 4.483 -12.553 1.00 95.00 112 GLU A N 1
ATOM 897 C CA . GLU A 1 112 ? -5.404 4.886 -12.112 1.00 95.00 112 GLU A CA 1
ATOM 898 C C . GLU A 1 112 ? -6.372 3.701 -12.103 1.00 95.00 112 GLU A C 1
ATOM 900 O O . GLU A 1 112 ? -7.131 3.540 -11.152 1.00 95.00 112 GLU A O 1
ATOM 905 N N . GLN A 1 113 ? -6.306 2.822 -13.103 1.00 95.81 113 GLN A N 1
ATOM 906 C CA . GLN A 1 113 ? -7.120 1.610 -13.119 1.00 95.81 113 GLN A CA 1
ATOM 907 C C . GLN A 1 113 ? -6.734 0.670 -11.970 1.00 95.81 113 GLN A C 1
ATOM 909 O O . GLN A 1 113 ? -7.605 0.172 -11.268 1.00 95.81 113 GLN A O 1
ATOM 914 N N . GLU A 1 114 ? -5.440 0.417 -11.777 1.00 95.12 114 GLU A N 1
ATOM 915 C CA . GLU A 1 114 ? -4.930 -0.522 -10.775 1.00 95.12 114 GLU A CA 1
ATOM 916 C C . GLU A 1 114 ? -5.202 -0.056 -9.343 1.00 95.12 114 GLU A C 1
ATOM 918 O O . GLU A 1 114 ? -5.651 -0.846 -8.518 1.00 95.12 114 GLU A O 1
ATOM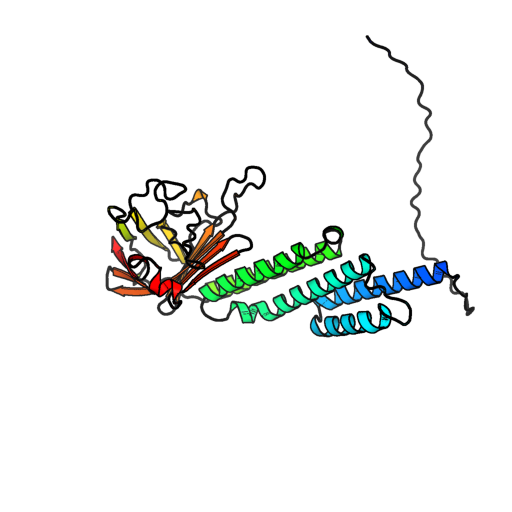 923 N N . LEU A 1 115 ? -4.974 1.226 -9.051 1.00 96.88 115 LEU A N 1
ATOM 924 C CA . LEU A 1 115 ? -5.153 1.795 -7.716 1.00 96.88 115 LEU A CA 1
ATOM 925 C C . LEU A 1 115 ? -6.616 2.021 -7.341 1.00 96.88 115 LEU A C 1
ATOM 927 O O . LEU A 1 115 ? -6.888 2.200 -6.158 1.00 96.88 115 LEU A O 1
ATOM 931 N N . ASN A 1 116 ? -7.545 2.038 -8.302 1.00 95.06 116 ASN A N 1
ATOM 932 C CA . ASN A 1 116 ? -8.983 2.172 -8.043 1.00 95.06 116 ASN A CA 1
ATOM 933 C C . ASN A 1 116 ? -9.719 0.826 -7.957 1.00 95.06 116 ASN A C 1
ATOM 935 O O . ASN A 1 116 ? -10.921 0.812 -7.693 1.00 95.06 116 ASN A O 1
ATOM 939 N N . LYS A 1 117 ? -9.032 -0.303 -8.167 1.00 94.38 117 LYS A N 1
ATOM 940 C CA . LYS A 1 117 ? -9.622 -1.633 -7.971 1.00 94.38 117 LYS A CA 1
ATOM 941 C C . LYS A 1 117 ? -9.856 -1.895 -6.483 1.00 94.38 117 LYS A C 1
ATOM 943 O O . LYS A 1 117 ? -8.978 -1.644 -5.663 1.00 94.38 117 LYS A O 1
ATOM 948 N N . GLY A 1 118 ? -11.022 -2.454 -6.167 1.00 93.81 118 GLY A N 1
ATOM 949 C CA . GLY A 1 118 ? -11.348 -2.916 -4.819 1.00 93.81 118 GLY A CA 1
ATOM 950 C C . GLY A 1 118 ? -11.501 -1.790 -3.795 1.00 93.81 118 GLY A C 1
ATOM 951 O O . GLY A 1 118 ? -11.864 -0.657 -4.129 1.00 93.81 118 GLY A O 1
ATOM 952 N N . SER A 1 119 ? -11.254 -2.110 -2.528 1.00 95.12 119 SER A N 1
ATOM 953 C CA . SER A 1 119 ? -11.374 -1.167 -1.416 1.00 95.12 119 SER A CA 1
ATOM 954 C C . SER A 1 119 ? -10.210 -0.168 -1.362 1.00 95.12 119 SER A C 1
ATOM 956 O O . SER A 1 119 ? -9.303 -0.177 -2.206 1.00 95.12 119 SER A O 1
ATOM 958 N N . LEU A 1 120 ? -10.238 0.754 -0.392 1.00 96.12 120 LEU A N 1
ATOM 959 C CA . LEU A 1 120 ? -9.107 1.658 -0.169 1.00 96.12 120 LEU A CA 1
ATOM 960 C C . LEU A 1 120 ? -7.868 0.875 0.297 1.00 96.12 120 LEU A C 1
ATOM 962 O O . LEU A 1 120 ? -6.761 1.183 -0.146 1.00 96.12 120 LEU A O 1
ATOM 966 N N . TYR A 1 121 ? -8.062 -0.176 1.102 1.00 95.88 121 TYR A N 1
ATOM 967 C CA . TYR A 1 121 ? -7.002 -1.108 1.492 1.00 95.88 121 TYR A CA 1
ATOM 968 C C . TYR A 1 121 ? -6.307 -1.715 0.268 1.00 95.88 121 TYR A C 1
ATOM 970 O O . TYR A 1 121 ? -5.084 -1.635 0.157 1.00 95.88 121 TYR A O 1
ATOM 978 N N . ASP A 1 122 ? -7.076 -2.235 -0.698 1.00 95.56 122 ASP A N 1
ATOM 979 C CA . ASP A 1 122 ? -6.521 -2.837 -1.920 1.00 95.56 122 ASP A CA 1
ATOM 980 C C . ASP A 1 122 ? -5.678 -1.830 -2.717 1.00 95.56 122 ASP A C 1
ATOM 982 O O . ASP A 1 122 ? -4.616 -2.168 -3.243 1.00 95.56 122 ASP A O 1
ATOM 986 N N . GLY A 1 123 ? -6.103 -0.563 -2.743 1.00 96.19 123 GLY A N 1
ATOM 987 C CA . GLY A 1 123 ? -5.341 0.529 -3.352 1.00 96.19 123 GLY A CA 1
ATOM 988 C C . GLY A 1 123 ? -3.991 0.766 -2.677 1.00 96.19 123 GLY A C 1
ATOM 989 O O . GLY A 1 123 ? -2.988 0.963 -3.363 1.00 96.19 123 GLY A O 1
ATOM 990 N N . TYR A 1 124 ? -3.940 0.705 -1.346 1.00 95.31 124 TYR A N 1
ATOM 991 C CA . TYR A 1 124 ? -2.706 0.857 -0.571 1.00 95.31 124 TYR A CA 1
ATOM 992 C C . TYR A 1 124 ? -1.755 -0.337 -0.723 1.00 95.31 124 TYR A C 1
ATOM 994 O O . TYR A 1 124 ? -0.556 -0.146 -0.941 1.00 95.31 124 TYR A O 1
ATOM 1002 N N . VAL A 1 125 ? -2.280 -1.564 -0.709 1.00 93.56 125 VAL A N 1
ATOM 1003 C CA . VAL A 1 125 ? -1.513 -2.779 -1.037 1.00 93.56 125 VAL A CA 1
ATOM 1004 C C . VAL A 1 125 ? -0.936 -2.663 -2.453 1.00 93.56 125 VAL A C 1
ATOM 1006 O O . VAL A 1 125 ? 0.262 -2.875 -2.673 1.00 93.56 125 VAL A O 1
ATOM 1009 N N . ARG A 1 126 ? -1.757 -2.231 -3.420 1.00 94.69 126 ARG A N 1
ATOM 1010 C CA . ARG A 1 126 ? -1.335 -2.060 -4.813 1.00 94.69 126 ARG A CA 1
ATOM 1011 C C . ARG A 1 126 ? -0.308 -0.942 -4.991 1.00 94.69 126 ARG A C 1
ATOM 1013 O O . ARG A 1 126 ? 0.640 -1.141 -5.753 1.00 94.69 126 ARG A O 1
ATOM 1020 N N . LYS A 1 127 ? -0.428 0.175 -4.257 1.00 93.88 127 LYS A N 1
ATOM 1021 C CA . LYS A 1 127 ? 0.605 1.227 -4.164 1.00 93.88 127 LYS A CA 1
ATOM 1022 C C . LYS A 1 127 ? 1.961 0.608 -3.856 1.00 93.88 127 LYS A C 1
ATOM 1024 O O . LYS A 1 127 ? 2.911 0.872 -4.586 1.00 93.88 127 LYS A O 1
ATOM 1029 N N . ASN A 1 128 ? 2.063 -0.228 -2.824 1.00 91.38 128 ASN A N 1
ATOM 1030 C CA . ASN A 1 128 ? 3.363 -0.758 -2.405 1.00 91.38 128 ASN A CA 1
ATOM 1031 C C . ASN A 1 128 ? 3.955 -1.695 -3.456 1.00 91.38 128 ASN A C 1
ATOM 1033 O O . ASN A 1 128 ? 5.135 -1.575 -3.774 1.00 91.38 128 ASN A O 1
ATOM 1037 N N . HIS A 1 129 ? 3.139 -2.550 -4.079 1.00 90.19 129 HIS A N 1
ATOM 1038 C CA . HIS A 1 129 ? 3.595 -3.360 -5.211 1.00 90.19 129 HIS A CA 1
ATOM 1039 C C . HIS A 1 129 ? 4.119 -2.507 -6.369 1.00 90.19 129 HIS A C 1
ATOM 1041 O O . HIS A 1 129 ? 5.168 -2.821 -6.928 1.00 90.19 129 HIS A O 1
ATOM 1047 N N . ILE A 1 130 ? 3.416 -1.429 -6.727 1.00 91.75 130 ILE A N 1
ATOM 1048 C CA . ILE A 1 130 ? 3.846 -0.510 -7.787 1.00 91.75 130 ILE A CA 1
ATOM 1049 C C . ILE A 1 130 ? 5.175 0.151 -7.410 1.00 91.75 130 ILE A C 1
ATOM 1051 O O . ILE A 1 130 ? 6.090 0.164 -8.231 1.00 91.75 130 ILE A O 1
ATOM 1055 N N . ILE A 1 131 ? 5.310 0.651 -6.179 1.00 89.25 131 ILE A N 1
ATOM 1056 C CA . ILE A 1 131 ? 6.529 1.313 -5.697 1.00 89.25 131 ILE A CA 1
ATOM 1057 C C . ILE A 1 131 ? 7.713 0.341 -5.687 1.00 89.25 131 ILE A C 1
ATOM 1059 O O . ILE A 1 131 ? 8.766 0.672 -6.230 1.00 89.25 131 ILE A O 1
ATOM 1063 N N . ILE A 1 132 ? 7.548 -0.872 -5.145 1.00 88.06 132 ILE A N 1
ATOM 1064 C CA . ILE A 1 132 ? 8.588 -1.916 -5.153 1.00 88.06 132 ILE A CA 1
ATOM 1065 C C . ILE A 1 132 ? 9.030 -2.203 -6.592 1.00 88.06 132 ILE A C 1
ATOM 1067 O O . ILE A 1 132 ? 10.222 -2.205 -6.889 1.00 88.06 132 ILE A O 1
ATOM 1071 N N . ASN A 1 133 ? 8.072 -2.392 -7.500 1.00 88.75 133 ASN A N 1
ATOM 1072 C CA . ASN A 1 133 ? 8.325 -2.728 -8.899 1.00 88.75 133 ASN A CA 1
ATOM 1073 C C . ASN A 1 133 ? 9.012 -1.571 -9.658 1.00 88.75 133 ASN A C 1
ATOM 1075 O O . ASN A 1 133 ? 9.909 -1.799 -10.464 1.00 88.75 133 ASN A O 1
ATOM 1079 N N . CYS A 1 134 ? 8.655 -0.317 -9.364 1.00 90.31 134 CYS A N 1
ATOM 1080 C CA . CYS A 1 134 ? 9.314 0.853 -9.948 1.00 90.31 134 CYS A CA 1
ATOM 1081 C C . CYS A 1 134 ? 10.729 1.057 -9.394 1.00 90.31 134 CYS A C 1
ATOM 1083 O O . CYS A 1 134 ? 11.634 1.403 -10.147 1.00 90.31 134 CYS A O 1
ATOM 1085 N N . LYS A 1 135 ? 10.959 0.805 -8.102 1.00 88.25 135 LYS A N 1
ATOM 1086 C CA . LYS A 1 135 ? 12.305 0.869 -7.515 1.00 88.25 135 LYS A CA 1
ATOM 1087 C C . LYS A 1 135 ? 13.191 -0.279 -7.993 1.00 88.25 135 LYS A C 1
ATOM 1089 O O . LYS A 1 135 ? 14.378 -0.056 -8.230 1.00 88.25 135 LYS A O 1
ATOM 1094 N N . SER A 1 136 ? 12.635 -1.477 -8.200 1.00 87.88 136 SER A N 1
ATOM 1095 C CA . SER A 1 136 ? 13.399 -2.635 -8.685 1.00 87.88 136 SER A CA 1
ATOM 1096 C C . SER A 1 136 ? 14.042 -2.358 -10.040 1.00 87.88 136 SER A C 1
ATOM 1098 O O . SER A 1 136 ? 15.190 -2.736 -10.238 1.00 87.88 136 SER A O 1
ATOM 1100 N N . VAL A 1 137 ? 13.381 -1.592 -10.914 1.00 90.12 137 VAL A N 1
ATOM 1101 C CA . VAL A 1 137 ? 13.939 -1.137 -12.198 1.00 90.12 137 VAL A CA 1
ATOM 1102 C C . VAL A 1 137 ? 15.320 -0.485 -12.038 1.00 90.12 137 VAL A C 1
ATOM 1104 O O . VAL A 1 137 ? 16.215 -0.745 -12.837 1.00 90.12 137 VAL A O 1
ATOM 1107 N N . LEU A 1 138 ? 15.533 0.323 -10.994 1.00 89.88 138 LEU A N 1
ATOM 1108 C CA . LEU A 1 138 ? 16.823 0.977 -10.746 1.00 89.88 138 LEU A CA 1
ATOM 1109 C C . LEU A 1 138 ? 17.880 -0.012 -10.229 1.00 89.88 138 LEU A C 1
ATOM 1111 O O . LEU A 1 138 ? 19.061 0.096 -10.566 1.00 89.88 138 LEU A O 1
ATOM 1115 N N . HIS A 1 139 ? 17.460 -0.995 -9.430 1.00 85.69 139 HIS A N 1
ATOM 1116 C CA . HIS A 1 139 ? 18.336 -2.023 -8.862 1.00 85.69 139 HIS A CA 1
ATOM 1117 C C . HIS A 1 139 ? 18.668 -3.155 -9.847 1.00 85.69 139 HIS A C 1
ATOM 1119 O O . HIS A 1 139 ? 19.723 -3.772 -9.724 1.00 85.69 139 HIS A O 1
ATOM 1125 N N . GLU A 1 140 ? 17.817 -3.406 -10.839 1.00 87.50 140 GLU A N 1
ATOM 1126 C CA . GLU A 1 140 ? 18.033 -4.386 -11.910 1.00 87.50 140 GLU A CA 1
ATOM 1127 C C . GLU A 1 140 ? 19.091 -3.910 -12.923 1.00 87.50 140 GLU A C 1
ATOM 1129 O O . GLU A 1 140 ? 19.692 -4.719 -13.630 1.00 87.50 140 GLU A O 1
ATOM 1134 N N . LEU A 1 141 ? 19.379 -2.603 -12.975 1.00 88.12 141 LEU A N 1
ATOM 1135 C CA . LEU A 1 141 ? 20.413 -2.062 -13.854 1.00 88.12 141 LEU A CA 1
ATOM 1136 C C . LEU A 1 141 ? 21.817 -2.537 -13.442 1.00 88.12 141 LEU A C 1
ATOM 1138 O O . LEU A 1 141 ? 22.154 -2.501 -12.251 1.00 88.12 141 LEU A O 1
ATOM 1142 N N . PRO A 1 142 ? 22.695 -2.884 -14.405 1.00 86.44 142 PRO A N 1
ATOM 1143 C CA . PRO A 1 142 ? 24.115 -3.098 -14.136 1.00 86.44 142 PRO A CA 1
ATOM 1144 C C . PRO A 1 142 ? 24.737 -1.869 -13.465 1.00 86.44 142 PRO A C 1
ATOM 1146 O O . PRO A 1 142 ? 24.409 -0.747 -13.837 1.00 86.44 142 PRO A O 1
ATOM 1149 N N . TYR A 1 143 ? 25.682 -2.056 -12.536 1.00 85.50 143 TYR A N 1
ATOM 1150 C CA . TYR A 1 143 ? 26.270 -0.960 -11.740 1.00 85.50 143 TYR A CA 1
ATOM 1151 C C . TYR A 1 143 ? 26.718 0.250 -12.583 1.00 85.50 143 TYR A C 1
ATOM 1153 O O . TYR A 1 143 ? 26.384 1.388 -12.279 1.00 85.50 143 TYR A O 1
ATOM 1161 N N . ARG A 1 144 ? 27.387 0.001 -13.713 1.00 83.06 144 ARG A N 1
ATOM 1162 C CA . ARG A 1 144 ? 27.863 1.040 -14.646 1.00 83.06 144 ARG A CA 1
ATOM 1163 C C . ARG A 1 144 ? 26.764 1.841 -15.359 1.00 83.06 144 ARG A C 1
ATOM 1165 O O . ARG A 1 144 ? 27.050 2.904 -15.895 1.00 83.06 144 ARG A O 1
ATOM 1172 N N . ALA A 1 145 ? 25.539 1.321 -15.391 1.00 87.56 145 ALA A N 1
ATOM 1173 C CA . ALA A 1 145 ? 24.363 1.986 -15.947 1.00 87.56 145 ALA A CA 1
ATOM 1174 C C . ALA A 1 145 ? 23.618 2.831 -14.899 1.00 87.56 145 ALA A C 1
ATOM 1176 O O . ALA A 1 145 ? 22.637 3.483 -15.240 1.00 87.56 145 ALA A O 1
ATOM 1177 N N . ARG A 1 146 ? 24.064 2.826 -13.633 1.00 89.31 146 ARG A N 1
ATOM 1178 C CA . ARG A 1 146 ? 23.451 3.570 -12.519 1.00 89.31 146 ARG A CA 1
ATOM 1179 C C . ARG A 1 146 ? 24.033 4.978 -12.359 1.00 89.31 146 ARG A C 1
ATOM 1181 O O . ARG A 1 146 ? 24.275 5.434 -11.246 1.00 89.31 146 ARG A O 1
ATOM 1188 N N . GLN A 1 147 ? 24.325 5.632 -13.479 1.00 89.25 147 GLN A N 1
ATOM 1189 C CA . GLN A 1 147 ? 24.880 6.983 -13.533 1.00 89.25 147 GLN A CA 1
ATOM 1190 C C . GLN A 1 147 ? 24.569 7.648 -14.881 1.00 89.25 147 GLN A C 1
ATOM 1192 O O . GLN A 1 147 ? 24.314 6.966 -15.876 1.00 89.25 147 GLN A O 1
ATOM 1197 N N . GLY A 1 148 ? 24.640 8.979 -14.916 1.00 91.62 148 GLY A N 1
ATOM 1198 C CA . GLY A 1 148 ? 24.438 9.786 -16.119 1.00 91.62 148 GLY A CA 1
ATOM 1199 C C . GLY A 1 148 ? 22.968 10.035 -16.475 1.00 91.62 148 GLY A C 1
ATOM 1200 O O . GLY A 1 148 ? 22.050 9.506 -15.850 1.00 91.62 148 GLY A O 1
ATOM 1201 N N . ALA A 1 149 ? 22.753 10.826 -17.529 1.00 93.62 149 ALA A N 1
ATOM 1202 C CA . ALA A 1 149 ? 21.453 11.420 -17.856 1.00 93.62 149 ALA A CA 1
ATOM 1203 C C . ALA A 1 149 ? 20.309 10.405 -18.055 1.00 93.62 149 ALA A C 1
ATOM 1205 O O . ALA A 1 149 ? 19.179 10.649 -17.635 1.00 93.62 149 ALA A O 1
ATOM 1206 N N . LYS A 1 150 ? 20.575 9.239 -18.666 1.00 93.88 150 LYS A N 1
ATOM 1207 C CA . LYS A 1 150 ? 19.546 8.194 -18.839 1.00 93.88 150 LYS A CA 1
ATOM 1208 C C . LYS A 1 150 ? 19.107 7.596 -17.502 1.00 93.88 150 LYS A C 1
ATOM 1210 O O . LYS A 1 150 ? 17.918 7.359 -17.299 1.00 93.88 150 LYS A O 1
ATOM 1215 N N . TYR A 1 151 ? 20.048 7.374 -16.585 1.00 94.81 151 TYR A N 1
ATOM 1216 C CA . TYR A 1 151 ? 19.736 6.881 -15.246 1.00 94.81 151 TYR A CA 1
ATOM 1217 C C . TYR A 1 151 ? 18.965 7.925 -14.437 1.00 94.81 151 TYR A C 1
ATOM 1219 O O . TYR A 1 151 ? 17.924 7.604 -13.871 1.00 94.81 151 TYR A O 1
ATOM 1227 N N . GLU A 1 152 ? 19.410 9.183 -14.467 1.00 95.94 152 GLU A N 1
ATOM 1228 C CA . GLU A 1 152 ? 18.709 10.305 -13.829 1.00 95.94 152 GLU A CA 1
ATOM 1229 C C . GLU A 1 152 ? 17.272 10.440 -14.349 1.00 95.94 152 GLU A C 1
ATOM 1231 O O . GLU A 1 152 ? 16.341 10.640 -13.570 1.00 95.94 152 GLU A O 1
ATOM 1236 N N . ARG A 1 153 ? 17.051 10.235 -15.654 1.00 96.31 153 ARG A N 1
ATOM 1237 C CA . ARG A 1 153 ? 15.706 10.228 -16.244 1.00 96.31 153 ARG A CA 1
ATOM 1238 C C . ARG A 1 153 ? 14.844 9.064 -15.753 1.00 96.31 153 ARG A C 1
ATOM 1240 O O . ARG A 1 153 ? 13.656 9.264 -15.508 1.00 96.31 153 ARG A O 1
ATOM 1247 N N . LEU A 1 154 ? 15.410 7.867 -15.572 1.00 96.62 154 LEU A N 1
ATOM 1248 C CA . LEU A 1 154 ? 14.688 6.747 -14.954 1.00 96.62 154 LEU A CA 1
ATOM 1249 C C . LEU A 1 154 ? 14.334 7.051 -13.492 1.00 96.62 154 LEU A C 1
ATOM 1251 O O . LEU A 1 154 ? 13.199 6.810 -13.090 1.00 96.62 154 LEU A O 1
ATOM 1255 N N . GLN A 1 155 ? 15.257 7.628 -12.716 1.00 96.50 155 GLN A N 1
ATOM 1256 C CA . GLN A 1 155 ? 14.992 8.045 -11.333 1.00 96.50 155 GLN A CA 1
ATOM 1257 C C . GLN A 1 155 ? 13.875 9.091 -11.264 1.00 96.50 155 GLN A C 1
ATOM 1259 O O . GLN A 1 155 ? 12.940 8.941 -10.478 1.00 96.50 155 GLN A O 1
ATOM 1264 N N . ALA A 1 156 ? 13.928 10.108 -12.128 1.00 96.44 156 ALA A N 1
ATOM 1265 C CA . ALA A 1 156 ? 12.881 11.116 -12.238 1.00 96.44 156 ALA A CA 1
ATOM 1266 C C . ALA A 1 156 ? 11.529 10.480 -12.590 1.00 96.44 156 ALA A C 1
ATOM 1268 O O . ALA A 1 156 ? 10.508 10.847 -12.010 1.00 96.44 156 ALA A O 1
ATOM 1269 N N . LYS A 1 157 ? 11.517 9.475 -13.477 1.00 96.75 157 LYS A N 1
ATOM 1270 C CA . LYS A 1 157 ? 10.287 8.766 -13.836 1.00 96.75 157 LYS A CA 1
ATOM 1271 C C . LYS A 1 157 ? 9.710 7.949 -12.680 1.00 96.75 157 LYS A C 1
ATOM 1273 O O . LYS A 1 157 ? 8.493 7.918 -12.514 1.00 96.75 157 LYS A O 1
ATOM 1278 N N . VAL A 1 158 ? 10.558 7.303 -11.879 1.00 95.88 158 VAL A N 1
ATOM 1279 C CA . VAL A 1 158 ? 10.126 6.606 -10.656 1.00 95.88 158 VAL A CA 1
ATOM 1280 C C . VAL A 1 158 ? 9.484 7.596 -9.682 1.00 95.88 158 VAL A C 1
ATOM 1282 O O . VAL A 1 158 ? 8.371 7.348 -9.226 1.00 95.88 158 VAL A O 1
ATOM 1285 N N . ALA A 1 159 ? 10.121 8.744 -9.434 1.00 95.06 159 ALA A N 1
ATOM 1286 C CA . ALA A 1 159 ? 9.578 9.782 -8.557 1.00 95.06 159 ALA A CA 1
ATOM 1287 C C . ALA A 1 159 ? 8.252 10.376 -9.080 1.00 95.06 159 ALA A C 1
ATOM 1289 O O . ALA A 1 159 ? 7.326 10.611 -8.304 1.00 95.06 159 ALA A O 1
ATOM 1290 N N . GLU A 1 160 ? 8.123 10.574 -10.397 1.00 96.31 160 GLU A N 1
ATOM 1291 C CA . GLU A 1 160 ? 6.870 10.999 -11.038 1.00 96.31 160 GLU A CA 1
ATOM 1292 C C . GLU A 1 160 ? 5.741 9.993 -10.766 1.00 96.31 160 GLU A C 1
ATOM 1294 O O . GLU A 1 160 ? 4.650 10.384 -10.348 1.00 96.31 160 GLU A O 1
ATOM 1299 N N . ILE A 1 161 ? 6.009 8.695 -10.952 1.00 96.56 161 ILE A N 1
ATOM 1300 C CA . ILE A 1 161 ? 5.042 7.625 -10.674 1.00 96.56 161 ILE A CA 1
ATOM 1301 C C . ILE A 1 161 ? 4.648 7.617 -9.192 1.00 96.56 161 ILE A C 1
ATOM 1303 O O . ILE A 1 161 ? 3.458 7.553 -8.893 1.00 96.56 161 ILE A O 1
ATOM 1307 N N . GLU A 1 162 ? 5.604 7.728 -8.265 1.00 94.25 162 GLU A N 1
ATOM 1308 C CA . GLU A 1 162 ? 5.319 7.811 -6.823 1.00 94.25 162 GLU A CA 1
ATOM 1309 C C . GLU A 1 162 ? 4.400 8.999 -6.487 1.00 94.25 162 GLU A C 1
ATOM 1311 O O . GLU A 1 162 ? 3.415 8.840 -5.759 1.00 94.25 162 GLU A O 1
ATOM 1316 N N . GLY A 1 163 ? 4.657 10.170 -7.080 1.00 96.12 163 GLY A N 1
ATOM 1317 C CA . GLY A 1 163 ? 3.804 11.352 -6.934 1.00 96.12 163 GLY A CA 1
ATOM 1318 C C . GLY A 1 163 ? 2.388 11.153 -7.491 1.00 96.12 163 GLY A C 1
ATOM 1319 O O . GLY A 1 163 ? 1.403 11.547 -6.855 1.00 96.12 163 GLY A O 1
ATOM 1320 N N . MET A 1 164 ? 2.256 10.493 -8.646 1.00 97.12 164 MET A N 1
ATOM 1321 C CA . MET A 1 164 ? 0.951 10.139 -9.218 1.00 97.12 164 MET A CA 1
ATOM 1322 C C . MET A 1 164 ? 0.183 9.160 -8.328 1.00 97.12 164 MET A C 1
ATOM 1324 O O . MET A 1 164 ? -1.003 9.374 -8.083 1.00 97.12 164 MET A O 1
ATOM 1328 N N . VAL A 1 165 ? 0.846 8.122 -7.805 1.00 96.94 165 VAL A N 1
ATOM 1329 C CA . VAL A 1 165 ? 0.240 7.151 -6.879 1.00 96.94 165 VAL A CA 1
ATOM 1330 C C . VAL A 1 165 ? -0.328 7.868 -5.652 1.00 96.94 165 VAL A C 1
ATOM 1332 O O . VAL A 1 165 ? -1.494 7.665 -5.308 1.00 96.94 165 VAL A O 1
ATOM 1335 N N . GLY A 1 166 ? 0.459 8.754 -5.032 1.00 95.00 166 GLY A N 1
ATOM 1336 C CA . GLY A 1 166 ? 0.008 9.548 -3.886 1.00 95.00 166 GLY A CA 1
ATOM 1337 C C . GLY A 1 166 ? -1.179 10.457 -4.218 1.00 95.00 166 GLY A C 1
ATOM 1338 O O . GLY A 1 166 ? -2.118 10.561 -3.432 1.00 95.00 166 GLY A O 1
ATOM 1339 N N . THR A 1 167 ? -1.183 11.067 -5.404 1.00 97.25 167 THR A N 1
ATOM 1340 C CA . THR A 1 167 ? -2.291 11.919 -5.870 1.00 97.25 167 THR A CA 1
ATOM 1341 C C . THR A 1 167 ? -3.5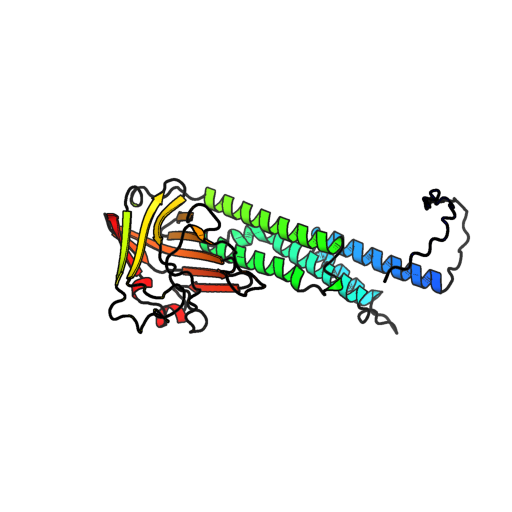82 11.120 -6.067 1.00 97.25 167 THR A C 1
ATOM 1343 O O . THR A 1 167 ? -4.650 11.550 -5.630 1.00 97.25 167 THR A O 1
ATOM 1346 N N . ILE A 1 168 ? -3.492 9.939 -6.686 1.00 97.62 168 ILE A N 1
ATOM 1347 C CA . ILE A 1 168 ? -4.640 9.052 -6.915 1.00 97.62 168 ILE A CA 1
ATOM 1348 C C . ILE A 1 168 ? -5.222 8.581 -5.579 1.00 97.62 168 ILE A C 1
ATOM 1350 O O . ILE A 1 168 ? -6.433 8.671 -5.384 1.00 97.62 168 ILE A O 1
ATOM 1354 N N . LEU A 1 169 ? -4.384 8.137 -4.635 1.00 96.75 169 LEU A N 1
ATOM 1355 C CA . LEU A 1 169 ? -4.870 7.685 -3.329 1.00 96.75 169 LEU A CA 1
ATOM 1356 C C . LEU A 1 169 ? -5.498 8.820 -2.522 1.00 96.75 169 LEU A C 1
ATOM 1358 O O . LEU A 1 169 ? -6.607 8.638 -2.035 1.00 96.75 169 LEU A O 1
ATOM 1362 N N . LYS A 1 170 ? -4.896 10.015 -2.484 1.00 95.12 170 LYS A N 1
ATOM 1363 C CA . LYS A 1 170 ? -5.514 11.183 -1.829 1.00 95.12 170 LYS A CA 1
ATOM 1364 C C . LYS A 1 170 ? -6.877 11.539 -2.416 1.00 95.12 170 LYS A C 1
ATOM 1366 O O . LYS A 1 170 ? -7.788 11.923 -1.683 1.00 95.12 170 LYS A O 1
ATOM 1371 N N . LYS A 1 171 ? -7.048 11.393 -3.735 1.00 96.19 171 LYS A N 1
ATOM 1372 C CA . LYS A 1 171 ? -8.352 11.566 -4.393 1.00 96.19 171 LYS A CA 1
ATOM 1373 C C . LYS A 1 171 ? -9.354 10.504 -3.930 1.00 96.19 171 LYS A C 1
ATOM 1375 O O . LYS A 1 171 ? -10.496 10.859 -3.657 1.00 96.19 171 LYS A O 1
ATOM 1380 N N . ARG A 1 172 ? -8.940 9.234 -3.808 1.00 95.31 172 ARG A N 1
ATOM 1381 C CA . ARG A 1 172 ? -9.794 8.162 -3.261 1.00 95.31 172 ARG A CA 1
ATOM 1382 C C . ARG A 1 172 ? -10.186 8.444 -1.813 1.00 95.31 172 ARG A C 1
ATOM 1384 O O . ARG A 1 172 ? -11.363 8.372 -1.499 1.00 95.31 172 ARG A O 1
ATOM 1391 N N . GLU A 1 173 ? -9.228 8.812 -0.969 1.00 94.50 173 GLU A N 1
ATOM 1392 C CA . GLU A 1 173 ? -9.450 9.177 0.437 1.00 94.50 173 GLU A CA 1
ATOM 1393 C C . GLU A 1 173 ? -10.444 10.327 0.580 1.00 94.50 173 GLU A C 1
ATOM 1395 O O . GLU A 1 173 ? -11.382 10.243 1.363 1.00 94.50 173 GLU A O 1
ATOM 1400 N N . SER A 1 17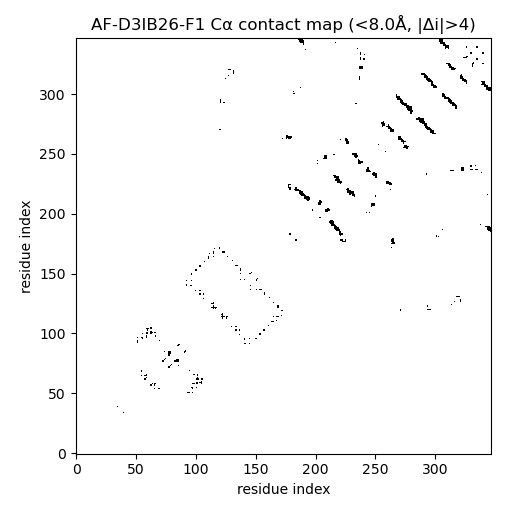4 ? -10.270 11.380 -0.221 1.00 92.25 174 SER A N 1
ATOM 1401 C CA . SER A 1 174 ? -11.136 12.565 -0.195 1.00 92.25 174 SER A CA 1
ATOM 1402 C C . SER A 1 174 ? -12.548 12.288 -0.717 1.00 92.25 174 SER A C 1
ATOM 1404 O O . SER A 1 174 ? -13.462 13.058 -0.439 1.00 92.25 174 SER A O 1
ATOM 1406 N N . ALA A 1 175 ? -12.733 11.217 -1.496 1.00 93.06 175 ALA A N 1
ATOM 1407 C CA . ALA A 1 175 ? -14.044 10.779 -1.962 1.00 93.06 175 ALA A CA 1
ATOM 1408 C C . ALA A 1 175 ? -14.810 9.966 -0.904 1.00 93.06 175 ALA A C 1
ATOM 1410 O O . ALA A 1 175 ? -15.997 9.696 -1.090 1.00 93.06 175 ALA A O 1
ATOM 1411 N N . LEU A 1 176 ? -14.151 9.564 0.187 1.00 91.94 176 LEU A N 1
ATOM 1412 C CA . LEU A 1 176 ? -14.803 8.874 1.292 1.00 91.94 176 LEU A CA 1
ATOM 1413 C C . LEU A 1 176 ? -15.524 9.869 2.203 1.00 91.94 176 LEU A C 1
ATOM 1415 O O . LEU A 1 176 ? -15.123 11.022 2.358 1.00 91.94 176 LEU A O 1
ATOM 1419 N N . GLY A 1 177 ? -16.611 9.397 2.811 1.00 87.44 177 GLY A N 1
ATOM 1420 C CA . GLY A 1 177 ? -17.359 10.170 3.794 1.00 87.44 177 GLY A CA 1
ATOM 1421 C C . GLY A 1 177 ? -16.559 10.419 5.074 1.00 87.44 177 GLY A C 1
ATOM 1422 O O . GLY A 1 177 ? -15.477 9.874 5.293 1.00 87.44 177 GLY A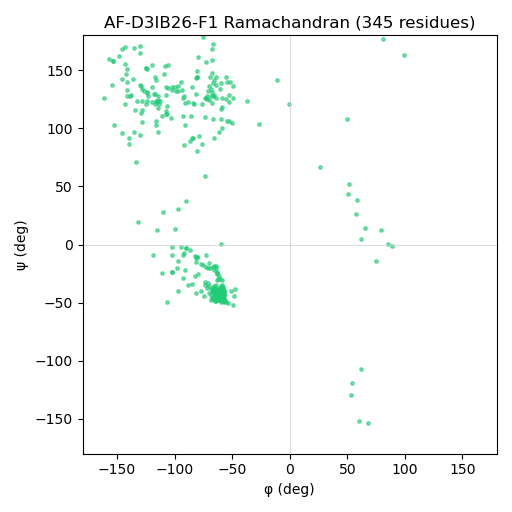 O 1
ATOM 1423 N N . THR A 1 178 ? -17.121 11.245 5.950 1.00 91.25 178 THR A N 1
ATOM 1424 C CA . THR A 1 178 ? -16.589 11.444 7.301 1.00 91.25 178 THR A CA 1
ATOM 1425 C C . THR A 1 178 ? -16.861 10.227 8.177 1.00 91.25 178 THR A C 1
ATOM 1427 O O . THR A 1 178 ? -17.839 9.510 7.958 1.00 91.25 178 THR A O 1
ATOM 1430 N N . ILE A 1 179 ? -16.067 10.056 9.234 1.00 95.50 179 ILE A N 1
ATOM 1431 C CA . ILE A 1 179 ? -16.315 9.032 10.255 1.00 95.50 179 ILE A CA 1
ATOM 1432 C C . ILE A 1 179 ? -17.760 9.139 10.798 1.00 95.50 179 ILE A C 1
ATOM 1434 O O . ILE A 1 179 ? -18.171 10.234 11.199 1.00 95.50 179 ILE A O 1
ATOM 1438 N N . PRO A 1 180 ? -18.530 8.030 10.823 1.00 95.31 180 PRO A N 1
ATOM 1439 C CA . PRO A 1 180 ? -19.881 7.988 11.374 1.00 95.31 180 PRO A CA 1
ATOM 1440 C C . PRO A 1 180 ? -19.973 8.547 12.794 1.00 95.31 180 PRO A C 1
ATOM 1442 O O . PRO A 1 180 ? -19.127 8.282 13.649 1.00 95.31 180 PRO A O 1
ATOM 1445 N N . THR A 1 181 ? -21.044 9.287 13.073 1.00 95.19 181 THR A N 1
ATOM 1446 C CA . THR A 1 181 ? -21.255 9.952 14.369 1.00 95.19 181 THR A CA 1
ATOM 1447 C C . THR A 1 181 ? -21.322 8.983 15.546 1.00 95.19 181 THR A C 1
ATOM 1449 O O . THR A 1 181 ? -20.906 9.347 16.640 1.00 95.19 181 THR A O 1
ATOM 1452 N N . GLU A 1 182 ? -21.785 7.752 15.324 1.00 95.19 182 GLU A N 1
ATOM 1453 C CA . GLU A 1 182 ? -21.847 6.686 16.332 1.00 95.19 182 GLU A CA 1
ATOM 1454 C C . GLU A 1 182 ? -20.471 6.207 16.828 1.00 95.19 182 GLU A C 1
ATOM 1456 O O . GLU A 1 182 ? -20.384 5.662 17.933 1.00 95.19 182 GLU A O 1
ATOM 1461 N N . LEU A 1 183 ? -19.411 6.437 16.041 1.00 96.75 183 LEU A N 1
ATOM 1462 C CA . LEU A 1 183 ? -18.018 6.131 16.384 1.00 96.75 183 LEU A CA 1
ATOM 1463 C C . LEU A 1 183 ? -17.307 7.304 17.072 1.00 96.75 183 LEU A C 1
ATOM 1465 O O . LEU A 1 183 ? -16.306 7.103 17.760 1.00 96.75 183 LEU A O 1
ATOM 1469 N N . LEU A 1 184 ? -17.797 8.529 16.880 1.00 96.81 184 LEU A N 1
ATOM 1470 C CA . LEU A 1 184 ? -17.185 9.749 17.404 1.00 96.81 184 LEU A CA 1
ATOM 1471 C C . LEU A 1 184 ? -17.516 9.973 18.888 1.00 96.81 184 LEU A C 1
ATOM 1473 O O . LEU A 1 184 ? -18.497 9.453 19.415 1.00 96.81 184 LEU A O 1
ATOM 1477 N N . ASN A 1 185 ? -16.718 10.823 19.544 1.00 94.50 185 ASN A N 1
ATOM 1478 C CA . ASN A 1 185 ? -16.893 11.247 20.944 1.00 94.50 185 ASN A CA 1
ATOM 1479 C C . ASN A 1 185 ? -16.906 10.093 21.967 1.00 94.50 185 ASN A C 1
ATOM 1481 O O . ASN A 1 185 ? -17.510 10.219 23.029 1.00 94.50 185 ASN A O 1
ATOM 1485 N N . LYS A 1 186 ? -16.249 8.978 21.640 1.00 96.19 186 LYS A N 1
ATOM 1486 C CA . LYS A 1 186 ? -16.104 7.793 22.489 1.00 96.19 186 LYS A CA 1
ATOM 1487 C C . LYS A 1 186 ? -14.632 7.399 22.537 1.00 96.19 186 LYS A C 1
ATOM 1489 O O . LYS A 1 186 ? -13.976 7.404 21.493 1.00 96.19 186 LYS A O 1
ATOM 1494 N N . GLN A 1 187 ? -14.130 7.050 23.720 1.00 97.38 187 GLN A N 1
ATOM 1495 C CA . GLN A 1 187 ? -12.845 6.369 23.838 1.00 97.38 187 GLN A CA 1
ATOM 1496 C C . GLN A 1 187 ? -13.094 4.871 23.684 1.00 97.38 187 GLN A C 1
ATOM 1498 O O . GLN A 1 187 ? -13.719 4.256 24.542 1.00 97.38 187 GLN A O 1
ATOM 1503 N N . TRP A 1 188 ? -12.639 4.285 22.585 1.00 98.06 188 TRP A N 1
ATOM 1504 C CA . TRP A 1 188 ? -12.807 2.865 22.317 1.00 98.06 188 TRP A CA 1
ATOM 1505 C C . TRP A 1 188 ? -11.652 2.091 22.921 1.00 98.06 188 TRP A C 1
ATOM 1507 O O . TRP A 1 188 ? -10.491 2.346 22.589 1.00 98.06 188 TRP A O 1
ATOM 1517 N N . LYS A 1 189 ? -11.982 1.143 23.800 1.00 97.81 189 LYS A N 1
ATOM 1518 C CA . LYS A 1 189 ? -10.992 0.339 24.501 1.00 97.81 189 LYS A CA 1
ATOM 1519 C C . LYS A 1 189 ? -11.239 -1.152 24.338 1.00 97.81 189 LYS A C 1
ATOM 1521 O O . LYS A 1 189 ? -12.339 -1.639 24.579 1.00 97.81 189 LYS A O 1
ATOM 1526 N N . TRP A 1 190 ? -10.180 -1.872 24.010 1.00 96.00 190 TRP A N 1
ATOM 1527 C CA . TRP A 1 190 ? -10.079 -3.318 24.121 1.00 96.00 190 TRP A CA 1
ATOM 1528 C C . TRP A 1 190 ? -8.721 -3.678 24.713 1.00 96.00 190 TRP A C 1
ATOM 1530 O O . TRP A 1 190 ? -7.713 -3.020 24.432 1.00 96.00 190 TRP A O 1
ATOM 1540 N N . THR A 1 191 ? -8.702 -4.703 25.554 1.00 93.44 191 THR A N 1
ATOM 1541 C CA . THR A 1 191 ? -7.495 -5.195 26.212 1.00 93.44 191 THR A CA 1
ATOM 1542 C C . THR A 1 191 ? -7.561 -6.713 26.261 1.00 93.44 191 THR A C 1
ATOM 1544 O O . THR A 1 191 ? -8.590 -7.269 26.641 1.00 93.44 191 THR A O 1
ATOM 1547 N N . PHE A 1 192 ? -6.462 -7.355 25.891 1.00 89.50 192 PHE A N 1
ATOM 1548 C CA . PHE A 1 192 ? -6.250 -8.790 25.981 1.00 89.50 192 PHE A CA 1
ATOM 1549 C C . PHE A 1 192 ? -5.129 -9.050 26.983 1.00 89.50 192 PHE A C 1
ATOM 1551 O O . PHE A 1 192 ? -4.009 -8.574 26.786 1.00 89.50 192 PHE A O 1
ATOM 1558 N N . ASP A 1 193 ? -5.452 -9.743 28.071 1.00 88.25 193 ASP A N 1
ATOM 1559 C CA . ASP A 1 193 ? -4.481 -10.114 29.099 1.00 88.25 193 ASP A CA 1
ATOM 1560 C C . ASP A 1 193 ? -3.589 -11.241 28.570 1.00 88.25 193 ASP A C 1
ATOM 1562 O O . ASP A 1 193 ? -4.090 -12.259 28.098 1.00 88.25 193 ASP A O 1
ATOM 1566 N N . LEU A 1 194 ? -2.271 -11.047 28.624 1.00 84.44 194 LEU A N 1
ATOM 1567 C CA . LEU A 1 194 ? -1.315 -12.059 28.171 1.00 84.44 194 LEU A CA 1
ATOM 1568 C C . LEU A 1 194 ? -1.068 -13.142 29.225 1.00 84.44 194 LEU A C 1
ATOM 1570 O O . LEU A 1 194 ? -0.445 -14.152 28.903 1.00 84.44 194 LEU A O 1
ATOM 1574 N N . ALA A 1 195 ? -1.522 -12.945 30.468 1.00 83.75 195 ALA A N 1
ATOM 1575 C CA . ALA A 1 195 ? -1.322 -13.913 31.537 1.00 83.75 195 ALA A CA 1
ATOM 1576 C C . ALA A 1 195 ? -1.939 -15.277 31.177 1.00 83.75 195 ALA A C 1
ATOM 1578 O O . ALA A 1 195 ? -3.152 -15.399 31.012 1.00 83.75 195 ALA A O 1
ATOM 1579 N N . GLY A 1 196 ? -1.102 -16.313 31.095 1.00 79.88 196 GLY A N 1
ATOM 1580 C CA . GLY A 1 196 ? -1.508 -17.668 30.713 1.00 79.88 196 GLY A CA 1
ATOM 1581 C C . GLY A 1 196 ? -1.544 -17.937 29.204 1.00 79.88 196 GLY A C 1
ATOM 1582 O O . GLY A 1 196 ? -1.863 -19.059 28.815 1.00 79.88 196 GLY A O 1
ATOM 1583 N N . HIS A 1 197 ? -1.205 -16.949 28.371 1.00 76.25 197 HIS A N 1
ATOM 1584 C CA . HIS A 1 197 ? -1.122 -17.054 26.910 1.00 76.25 197 HIS A CA 1
ATOM 1585 C C . HIS A 1 197 ? 0.312 -16.847 26.391 1.00 76.25 197 HIS A C 1
ATOM 1587 O O . HIS A 1 197 ? 0.527 -16.669 25.192 1.00 76.25 197 HIS A O 1
ATOM 1593 N N . GLU A 1 198 ? 1.316 -16.857 27.273 1.00 73.25 198 GLU A N 1
ATOM 1594 C CA . GLU A 1 198 ? 2.699 -16.510 26.929 1.00 73.25 198 GLU A CA 1
ATOM 1595 C C . GLU A 1 198 ? 3.321 -17.457 25.894 1.00 73.25 198 GLU A C 1
ATOM 1597 O O . GLU A 1 198 ? 4.148 -17.023 25.098 1.00 73.25 198 GLU A O 1
ATOM 1602 N N . ASP A 1 199 ? 2.892 -18.722 25.874 1.00 70.25 199 ASP A N 1
ATOM 1603 C CA . ASP A 1 199 ? 3.353 -19.733 24.915 1.00 70.25 199 ASP A CA 1
ATOM 1604 C C . ASP A 1 199 ? 2.644 -19.634 23.549 1.00 70.25 199 ASP A C 1
ATOM 1606 O O . ASP A 1 199 ? 3.097 -20.223 22.566 1.00 70.25 199 ASP A O 1
ATOM 1610 N N . GLU A 1 200 ? 1.524 -18.907 23.472 1.00 69.06 200 GLU A N 1
ATOM 1611 C CA . GLU A 1 200 ? 0.739 -18.752 22.244 1.00 69.06 200 GLU A CA 1
ATOM 1612 C C . GLU A 1 200 ? 1.297 -17.612 21.379 1.00 69.06 200 GLU A C 1
ATOM 1614 O O . GLU A 1 200 ? 1.317 -17.715 20.151 1.00 69.06 200 GLU A O 1
ATOM 1619 N N . PHE A 1 201 ? 1.822 -16.550 21.993 1.00 67.31 201 PHE A N 1
ATOM 1620 C CA . PHE A 1 201 ? 2.417 -15.406 21.299 1.00 67.31 201 PHE A CA 1
ATOM 1621 C C . PHE A 1 201 ? 3.949 -15.535 21.224 1.00 67.31 201 PHE A C 1
ATOM 1623 O O . PHE A 1 201 ? 4.589 -15.809 22.235 1.00 67.31 201 PHE A O 1
ATOM 1630 N N . PRO A 1 202 ? 4.597 -15.337 20.062 1.00 59.31 202 PRO A N 1
ATOM 1631 C CA . PRO A 1 202 ? 6.042 -15.452 19.965 1.00 59.31 202 PRO A CA 1
ATOM 1632 C C . PRO A 1 202 ? 6.770 -14.403 20.805 1.00 59.31 202 PRO A C 1
ATOM 1634 O O . PRO A 1 202 ? 6.432 -13.223 20.845 1.00 59.31 202 PRO A O 1
ATOM 1637 N N . ASP A 1 203 ? 7.799 -14.931 21.458 1.00 59.44 203 ASP A N 1
ATOM 1638 C CA . ASP A 1 203 ? 8.849 -14.311 22.255 1.00 59.44 203 ASP A CA 1
ATOM 1639 C C . ASP A 1 203 ? 8.531 -12.964 22.933 1.00 59.44 203 ASP A C 1
ATOM 1641 O O . ASP A 1 203 ? 9.191 -11.947 22.708 1.00 59.44 203 ASP A O 1
ATOM 1645 N N . LEU A 1 204 ? 7.602 -13.002 23.898 1.00 63.22 204 LEU A N 1
ATOM 1646 C CA . LEU A 1 204 ? 7.423 -11.966 24.931 1.00 63.22 204 LEU A CA 1
ATOM 1647 C C . LEU A 1 204 ? 8.669 -11.754 25.822 1.00 63.22 204 LEU A C 1
ATOM 1649 O O . LEU A 1 204 ? 8.642 -10.933 26.747 1.00 63.22 204 LEU A O 1
ATOM 1653 N N . TYR A 1 205 ? 9.765 -12.487 25.600 1.00 61.81 205 TYR A N 1
ATOM 1654 C CA . TYR A 1 205 ? 10.997 -12.394 26.381 1.00 61.81 205 TYR A CA 1
ATOM 1655 C C . TYR A 1 205 ? 12.103 -11.601 25.665 1.00 61.81 205 TYR A C 1
ATOM 1657 O O . TYR A 1 205 ? 13.103 -11.238 26.309 1.00 61.81 205 TYR A O 1
ATOM 1665 N N . THR A 1 206 ? 11.922 -11.240 24.386 1.00 62.66 206 THR A N 1
ATOM 1666 C CA . THR A 1 206 ? 12.884 -10.449 23.600 1.00 62.66 206 THR A CA 1
ATOM 1667 C C . THR A 1 206 ? 12.227 -9.326 22.778 1.00 62.66 206 THR A C 1
ATOM 1669 O O . THR A 1 206 ? 11.008 -9.196 22.700 1.00 62.66 206 THR A O 1
ATOM 1672 N N . GLY A 1 207 ? 13.054 -8.429 22.226 1.00 68.56 207 GLY A N 1
ATOM 1673 C CA . GLY A 1 207 ? 12.608 -7.359 21.322 1.00 68.56 207 GLY A CA 1
ATOM 1674 C C . GLY A 1 207 ? 11.589 -6.374 21.913 1.00 68.56 207 GLY A C 1
ATOM 1675 O O . GLY A 1 207 ? 11.567 -6.123 23.120 1.00 68.56 207 GLY A O 1
ATOM 1676 N N . ASP A 1 208 ? 10.757 -5.805 21.037 1.00 69.69 208 ASP A N 1
ATOM 1677 C CA . ASP A 1 208 ? 9.708 -4.829 21.372 1.00 69.69 208 ASP A CA 1
ATOM 1678 C C . ASP A 1 208 ? 8.495 -5.431 22.104 1.00 69.69 208 ASP A C 1
ATOM 1680 O O . ASP A 1 208 ? 7.663 -4.688 22.623 1.00 69.69 208 ASP A O 1
ATOM 1684 N N . TYR A 1 209 ? 8.419 -6.761 22.202 1.00 69.31 209 TYR A N 1
ATOM 1685 C CA . TYR A 1 209 ? 7.380 -7.477 22.948 1.00 69.31 209 TYR A CA 1
ATOM 1686 C C . TYR A 1 209 ? 7.796 -7.789 24.391 1.00 69.31 209 TYR A C 1
ATOM 1688 O O . TYR A 1 209 ? 6.966 -8.189 25.212 1.00 69.31 209 TYR A O 1
ATOM 1696 N N . LYS A 1 210 ? 9.073 -7.557 24.727 1.00 74.88 210 LYS A N 1
ATOM 1697 C CA . LYS A 1 210 ? 9.626 -7.869 26.040 1.00 74.88 210 LYS A CA 1
ATOM 1698 C C . LYS A 1 210 ? 8.903 -7.130 27.162 1.00 74.88 210 LYS A C 1
ATOM 1700 O O . LYS A 1 210 ? 9.012 -5.911 27.294 1.00 74.88 210 LYS A O 1
ATOM 1705 N N . GLY A 1 211 ? 8.269 -7.893 28.049 1.00 74.81 211 GLY A N 1
ATOM 1706 C CA . GLY A 1 211 ? 7.619 -7.357 29.247 1.00 74.81 211 GLY A CA 1
ATOM 1707 C C . GLY A 1 211 ? 6.248 -6.724 29.001 1.00 74.81 211 GLY A C 1
ATOM 1708 O O . GLY A 1 211 ? 5.727 -6.068 29.909 1.00 74.81 211 GLY A O 1
ATOM 1709 N N . LEU A 1 212 ? 5.655 -6.925 27.818 1.00 78.00 212 LEU A N 1
ATOM 1710 C CA . LEU A 1 212 ? 4.233 -6.663 27.618 1.00 78.00 212 LEU A CA 1
ATOM 1711 C C . LEU A 1 212 ? 3.414 -7.557 28.557 1.00 78.00 212 LEU A C 1
ATOM 1713 O O . LEU A 1 212 ? 3.678 -8.749 28.685 1.00 78.00 212 LEU A O 1
ATOM 1717 N N . LYS A 1 213 ? 2.432 -6.955 29.232 1.00 84.75 213 LYS A N 1
ATOM 1718 C CA . LYS A 1 213 ? 1.473 -7.664 30.099 1.00 84.75 213 LYS A CA 1
ATOM 1719 C C . LYS A 1 213 ? 0.122 -7.861 29.433 1.00 84.75 213 LYS A C 1
ATOM 1721 O O . LYS A 1 213 ? -0.634 -8.739 29.815 1.00 84.75 213 LYS A O 1
ATOM 1726 N N . ASP A 1 214 ? -0.180 -7.009 28.467 1.00 88.12 214 ASP A N 1
ATOM 1727 C CA . ASP A 1 214 ? -1.438 -7.006 27.754 1.00 88.12 214 ASP A CA 1
ATOM 1728 C C . ASP A 1 214 ? -1.233 -6.414 26.356 1.00 88.12 214 ASP A C 1
ATOM 1730 O O . ASP A 1 214 ? -0.290 -5.643 26.118 1.00 88.12 214 ASP A O 1
ATOM 1734 N N . LEU A 1 215 ? -2.150 -6.757 25.459 1.00 88.12 215 LEU A N 1
ATOM 1735 C CA . LEU A 1 215 ? -2.291 -6.165 24.134 1.00 88.12 215 LEU A CA 1
ATOM 1736 C C . LEU A 1 215 ? -3.518 -5.258 24.164 1.00 88.12 215 LEU A C 1
ATOM 1738 O O . LEU A 1 215 ? -4.561 -5.654 24.686 1.00 88.12 215 LEU A O 1
ATOM 1742 N N . SER A 1 216 ? -3.431 -4.039 23.627 1.00 91.56 216 SER A N 1
ATOM 1743 C CA . SER A 1 216 ? -4.554 -3.108 23.736 1.00 91.56 216 SER A CA 1
ATOM 1744 C C . SER A 1 216 ? -4.732 -2.196 22.531 1.00 91.56 216 SER A C 1
ATOM 1746 O O . SER A 1 216 ? -3.784 -1.665 21.952 1.00 91.56 216 SER A O 1
ATOM 1748 N N . PHE A 1 217 ? -6.003 -1.965 22.215 1.00 94.56 217 PHE A N 1
ATOM 1749 C CA . PHE A 1 217 ? -6.455 -0.824 21.441 1.00 94.56 217 PHE A CA 1
ATOM 1750 C C . PHE A 1 217 ? -7.142 0.146 22.397 1.00 94.56 217 PHE A C 1
ATOM 1752 O O . PHE A 1 217 ? -8.124 -0.215 23.036 1.00 94.56 217 PHE A O 1
ATOM 1759 N N . ASP A 1 218 ? -6.622 1.361 22.507 1.00 96.44 218 ASP A N 1
ATOM 1760 C CA . ASP A 1 218 ? -7.173 2.435 23.332 1.00 96.44 218 ASP A CA 1
ATOM 1761 C C . ASP A 1 218 ? -7.055 3.737 22.536 1.00 96.44 218 ASP A C 1
ATOM 1763 O O . ASP A 1 218 ? -6.015 4.405 22.545 1.00 96.44 218 ASP A O 1
ATOM 1767 N N . PHE A 1 219 ? -8.100 4.070 21.780 1.00 96.88 219 PHE A N 1
ATOM 1768 C CA . PHE A 1 219 ? -8.094 5.216 20.875 1.00 96.88 219 PHE A CA 1
ATOM 1769 C C . PHE A 1 219 ? -9.480 5.846 20.724 1.00 96.88 219 PHE A C 1
ATOM 1771 O O . PHE A 1 219 ? -10.505 5.231 21.008 1.00 96.88 219 PHE A O 1
ATOM 1778 N N . HIS A 1 220 ? -9.524 7.078 20.224 1.00 97.12 220 HIS A N 1
ATOM 1779 C CA . HIS A 1 220 ? -10.763 7.693 19.758 1.00 97.12 220 HIS A CA 1
ATOM 1780 C C . HIS A 1 220 ? -10.624 8.165 18.313 1.00 97.12 220 HIS A C 1
ATOM 1782 O O . HIS A 1 220 ? -9.537 8.515 17.846 1.00 97.12 220 HIS A O 1
ATOM 1788 N N . PHE A 1 221 ? -11.748 8.191 17.605 1.00 97.62 221 PHE A N 1
ATOM 1789 C CA . PHE A 1 221 ? -11.815 8.694 16.240 1.00 97.62 221 PHE A CA 1
ATOM 1790 C C . PHE A 1 221 ? -11.894 10.227 16.212 1.00 97.62 221 PHE A C 1
ATOM 1792 O O . PHE A 1 221 ? -12.555 10.843 17.053 1.00 97.62 221 PHE A O 1
ATOM 1799 N N . ASN A 1 222 ? -11.249 10.840 15.218 1.00 96.25 222 ASN A N 1
ATOM 1800 C CA . ASN A 1 222 ? -11.279 12.279 14.965 1.00 96.25 222 ASN A CA 1
ATOM 1801 C C . ASN A 1 222 ? -12.097 12.601 13.708 1.00 96.25 222 ASN A C 1
ATOM 1803 O O . ASN A 1 222 ? -12.172 11.818 12.767 1.00 96.25 222 ASN A O 1
ATOM 1807 N N . LYS A 1 223 ? -12.671 13.807 13.638 1.00 93.81 223 LYS A N 1
ATOM 1808 C CA . LYS A 1 223 ? -13.495 14.230 12.485 1.00 93.81 223 LYS A CA 1
ATOM 1809 C C . LYS A 1 223 ? -12.726 14.321 11.159 1.00 93.81 223 LYS A C 1
ATOM 1811 O O . LYS A 1 223 ? -13.351 14.347 10.107 1.00 93.81 223 LYS A O 1
ATOM 1816 N N . ASN A 1 224 ? -11.400 14.403 11.204 1.00 93.25 224 ASN A N 1
ATOM 1817 C CA . ASN A 1 224 ? -10.513 14.573 10.052 1.00 93.25 224 ASN A CA 1
ATOM 1818 C C . ASN A 1 224 ? -9.924 13.246 9.538 1.00 93.25 224 ASN A C 1
ATOM 1820 O O . ASN A 1 224 ? -8.818 13.255 9.006 1.00 93.25 224 ASN A O 1
ATOM 1824 N N . ASN A 1 225 ? -10.643 12.126 9.683 1.00 95.62 225 ASN A N 1
ATOM 1825 C CA . ASN A 1 225 ? -10.216 10.802 9.207 1.00 95.62 225 ASN A CA 1
ATOM 1826 C C . ASN A 1 225 ? -8.876 10.338 9.806 1.00 95.62 225 ASN A C 1
ATOM 1828 O O . ASN A 1 225 ? -8.045 9.717 9.144 1.00 95.62 225 ASN A O 1
ATOM 1832 N N . THR A 1 226 ? -8.668 10.633 11.088 1.00 96.19 226 THR A N 1
ATOM 1833 C CA . THR A 1 226 ? -7.546 10.116 11.879 1.00 96.19 226 THR A CA 1
ATOM 1834 C C . THR A 1 226 ? -8.045 9.540 13.199 1.00 96.19 226 THR A C 1
ATOM 1836 O O . THR A 1 226 ? -9.214 9.705 13.562 1.00 96.19 226 THR A O 1
ATOM 1839 N N . ILE A 1 227 ? -7.158 8.874 13.934 1.00 96.25 227 ILE A N 1
ATOM 1840 C CA . ILE A 1 227 ? -7.386 8.526 15.338 1.00 96.25 227 ILE A CA 1
ATOM 1841 C C . ILE A 1 227 ? -6.333 9.159 16.238 1.00 96.25 227 ILE A C 1
ATOM 1843 O O . ILE A 1 227 ? -5.198 9.401 15.824 1.00 96.25 227 ILE A O 1
ATOM 1847 N N . THR A 1 228 ? -6.712 9.358 17.495 1.00 94.00 228 THR A N 1
ATOM 1848 C CA . THR A 1 228 ? -5.785 9.643 18.588 1.00 94.00 228 THR A CA 1
ATOM 1849 C C . THR A 1 228 ? -5.715 8.402 19.465 1.00 94.00 228 THR A C 1
ATOM 1851 O O . THR A 1 228 ? -6.703 8.034 20.103 1.00 94.00 228 THR A O 1
ATOM 1854 N N . ALA A 1 229 ? -4.558 7.744 19.482 1.00 93.38 229 ALA A N 1
ATOM 1855 C CA . ALA A 1 229 ? -4.336 6.534 20.260 1.00 93.38 229 ALA A CA 1
ATOM 1856 C C . ALA A 1 229 ? -3.541 6.838 21.535 1.00 93.38 229 ALA A C 1
ATOM 1858 O O . ALA A 1 229 ? -2.517 7.515 21.490 1.00 93.38 229 ALA A O 1
ATOM 1859 N N . LYS A 1 230 ? -4.003 6.306 22.668 1.00 92.88 230 LYS A N 1
ATOM 1860 C CA . LYS A 1 230 ? -3.180 6.117 23.870 1.00 92.88 230 LYS A CA 1
ATOM 1861 C C . LYS A 1 230 ? -2.349 4.846 23.741 1.00 92.88 230 LYS A C 1
ATOM 1863 O O . LYS A 1 230 ? -1.180 4.847 24.106 1.00 92.88 230 LYS A O 1
ATOM 1868 N N . ARG A 1 231 ? -2.965 3.784 23.213 1.00 91.56 231 ARG A N 1
ATOM 1869 C CA . ARG A 1 231 ? -2.317 2.524 22.835 1.00 91.56 231 ARG A CA 1
ATOM 1870 C C . ARG A 1 231 ? -2.938 2.009 21.545 1.00 91.56 231 ARG A C 1
ATOM 1872 O O . ARG A 1 231 ? -4.148 2.115 21.346 1.00 91.56 231 ARG A O 1
ATOM 1879 N N . PHE A 1 232 ? -2.110 1.477 20.662 1.00 91.94 232 PHE A N 1
ATOM 1880 C CA . PHE A 1 232 ? -2.560 0.818 19.444 1.00 91.94 232 PHE A CA 1
ATOM 1881 C C . PHE A 1 232 ? -1.592 -0.321 19.156 1.00 91.94 232 PHE A C 1
ATOM 1883 O O . PHE A 1 232 ? -0.518 -0.103 18.594 1.00 91.94 232 PHE A O 1
ATOM 1890 N N . PHE A 1 233 ? -1.948 -1.522 19.594 1.00 88.69 233 PHE A N 1
ATOM 1891 C CA . PHE A 1 233 ? -1.121 -2.693 19.361 1.00 88.69 233 PHE A CA 1
ATOM 1892 C C . PHE A 1 233 ? -1.059 -3.024 17.865 1.00 88.69 233 PHE A C 1
ATOM 1894 O O . PHE A 1 233 ? -2.087 -3.126 17.191 1.00 88.69 233 PHE A O 1
ATOM 1901 N N . LEU A 1 234 ? 0.151 -3.189 17.332 1.00 86.00 234 LEU A N 1
ATOM 1902 C CA . LEU A 1 234 ? 0.359 -3.553 15.936 1.00 86.00 234 LEU A CA 1
ATOM 1903 C C . LEU A 1 234 ? 0.277 -5.075 15.803 1.00 86.00 234 LEU A C 1
ATOM 1905 O O . LEU A 1 234 ? 1.258 -5.791 16.008 1.00 86.00 234 LEU A O 1
ATOM 1909 N N . ALA A 1 235 ? -0.937 -5.556 15.522 1.00 78.06 235 ALA A N 1
ATOM 1910 C CA . ALA A 1 235 ? -1.240 -6.979 15.436 1.00 78.06 235 ALA A CA 1
ATOM 1911 C C . ALA A 1 235 ? -0.396 -7.671 14.344 1.00 78.06 235 ALA A C 1
ATOM 1913 O O . ALA A 1 235 ? -0.233 -7.117 13.256 1.00 78.06 235 ALA A O 1
ATOM 1914 N N . PRO A 1 236 ? 0.121 -8.885 14.604 1.00 72.50 236 PRO A N 1
ATOM 1915 C CA . PRO A 1 236 ? 1.098 -9.540 13.739 1.00 72.50 236 PRO A CA 1
ATOM 1916 C C . PRO A 1 236 ? 0.516 -9.941 12.379 1.00 72.50 236 PRO A C 1
ATOM 1918 O O . PRO A 1 236 ? -0.693 -10.149 12.233 1.00 72.50 236 PRO A O 1
ATOM 1921 N N . VAL A 1 237 ? 1.404 -10.123 11.398 1.00 75.69 237 VAL A N 1
ATOM 1922 C CA . VAL A 1 237 ? 1.094 -10.758 10.109 1.00 75.69 237 VAL A CA 1
ATOM 1923 C C . VAL A 1 237 ? 1.628 -12.189 10.132 1.00 75.69 237 VAL A C 1
ATOM 1925 O O . VAL A 1 237 ? 2.759 -12.431 10.544 1.00 75.69 237 VAL A O 1
ATOM 1928 N N . ILE A 1 238 ? 0.832 -13.145 9.664 1.00 71.25 238 ILE A N 1
ATOM 1929 C CA . ILE A 1 238 ? 1.290 -14.513 9.400 1.00 71.25 238 ILE A CA 1
ATOM 1930 C C . ILE A 1 238 ? 1.699 -14.610 7.932 1.00 71.25 238 ILE A C 1
ATOM 1932 O O . ILE A 1 238 ? 0.957 -14.158 7.057 1.00 71.25 238 ILE A O 1
ATOM 1936 N N . VAL A 1 239 ? 2.865 -15.205 7.671 1.00 65.38 239 VAL A N 1
ATOM 1937 C CA . VAL A 1 239 ? 3.392 -15.483 6.328 1.00 65.38 239 VAL A CA 1
ATOM 1938 C C . VAL A 1 239 ? 4.031 -16.870 6.326 1.00 65.38 239 VAL A C 1
ATOM 1940 O O . VAL A 1 239 ? 4.861 -17.167 7.174 1.00 65.38 239 VAL A O 1
ATOM 1943 N N . ASP A 1 240 ? 3.655 -17.734 5.382 1.00 64.31 240 ASP A N 1
ATOM 1944 C CA . ASP A 1 240 ? 4.274 -19.053 5.167 1.00 64.31 240 ASP A CA 1
ATOM 1945 C C . ASP A 1 240 ? 4.407 -19.926 6.433 1.00 64.31 240 ASP A C 1
ATOM 1947 O O . ASP A 1 240 ? 5.437 -20.556 6.665 1.00 64.31 240 ASP A O 1
ATOM 1951 N N . TYR A 1 241 ? 3.359 -19.972 7.266 1.00 57.59 241 TYR A N 1
ATOM 1952 C CA . TYR A 1 241 ? 3.339 -20.680 8.564 1.00 57.59 241 TYR A CA 1
ATOM 1953 C C . TYR A 1 241 ? 4.351 -20.162 9.602 1.00 57.59 241 TYR A C 1
ATOM 1955 O O . TYR A 1 241 ? 4.453 -20.721 10.693 1.00 57.59 241 TYR A O 1
ATOM 1963 N N . SER A 1 242 ? 5.067 -19.084 9.288 1.00 56.97 242 SER A N 1
ATOM 1964 C CA . SER A 1 242 ? 5.862 -18.309 10.226 1.00 56.97 242 SER A CA 1
ATOM 1965 C C . SER A 1 242 ? 5.045 -17.112 10.690 1.00 56.97 242 SER A C 1
ATOM 1967 O O . SER A 1 242 ? 4.358 -16.454 9.901 1.00 56.97 242 SER A O 1
ATOM 1969 N N . ILE A 1 243 ? 5.087 -16.832 11.989 1.00 56.25 243 ILE A N 1
ATOM 1970 C CA . ILE A 1 243 ? 4.519 -15.591 12.492 1.00 56.25 243 ILE A CA 1
ATOM 1971 C C . ILE A 1 243 ? 5.634 -14.557 12.483 1.00 56.25 243 ILE A C 1
ATOM 1973 O O . ILE A 1 243 ? 6.524 -14.574 13.332 1.00 56.25 243 ILE A O 1
ATOM 1977 N N . ASP A 1 244 ? 5.592 -13.679 11.486 1.00 52.41 244 ASP A N 1
ATOM 1978 C CA . ASP A 1 244 ? 6.527 -12.571 11.375 1.00 52.41 244 ASP A CA 1
ATOM 1979 C C . ASP A 1 244 ? 6.067 -11.465 12.335 1.00 52.41 244 ASP A C 1
ATOM 1981 O O . ASP A 1 244 ? 5.230 -10.618 12.012 1.00 52.41 244 ASP A O 1
ATOM 1985 N N . PHE A 1 245 ? 6.626 -11.483 13.544 1.00 53.41 245 PHE A N 1
ATOM 1986 C CA . PHE A 1 245 ? 6.547 -10.373 14.488 1.00 53.41 245 PHE A CA 1
ATOM 1987 C C . PHE A 1 245 ? 7.598 -9.342 14.089 1.00 53.41 245 PHE A C 1
ATOM 1989 O O . PHE A 1 245 ? 8.706 -9.312 14.623 1.00 53.41 245 PHE A O 1
ATOM 1996 N N . ASP A 1 246 ? 7.273 -8.522 13.091 1.00 54.50 246 ASP A N 1
ATOM 1997 C CA . ASP A 1 246 ? 8.097 -7.350 12.829 1.00 54.50 246 ASP A CA 1
ATOM 1998 C C . ASP A 1 246 ? 7.890 -6.353 13.974 1.00 54.50 246 ASP A C 1
ATOM 2000 O O . ASP A 1 246 ? 6.762 -6.014 14.339 1.00 54.50 246 ASP A O 1
ATOM 2004 N N . SER A 1 247 ? 9.001 -5.984 14.596 1.00 50.16 247 SER A N 1
ATOM 2005 C CA . SER A 1 247 ? 9.161 -5.671 16.015 1.00 50.16 247 SER A CA 1
ATOM 2006 C C . SER A 1 247 ? 8.570 -4.326 16.442 1.00 50.16 247 SER A C 1
ATOM 2008 O O . SER A 1 247 ? 9.284 -3.461 16.930 1.00 50.16 247 SER A O 1
ATOM 2010 N N . ALA A 1 248 ? 7.277 -4.085 16.255 1.00 57.84 248 ALA A N 1
ATOM 2011 C CA . ALA A 1 248 ? 6.716 -2.784 16.608 1.00 57.84 248 ALA A CA 1
ATOM 2012 C C . ALA A 1 248 ? 5.938 -2.787 17.930 1.00 57.84 248 ALA A C 1
ATOM 2014 O O . ALA A 1 248 ? 5.860 -1.736 18.559 1.00 57.84 248 ALA A O 1
ATOM 2015 N N . GLY A 1 249 ? 5.427 -3.938 18.390 1.00 73.38 249 GLY A N 1
ATOM 2016 C CA . GLY A 1 249 ? 4.651 -4.013 19.632 1.00 73.38 249 GLY A CA 1
ATOM 2017 C C . GLY A 1 249 ? 3.496 -3.005 19.642 1.00 73.38 249 GLY A C 1
ATOM 2018 O O . GLY A 1 249 ? 2.729 -2.911 18.682 1.00 73.38 249 GLY A O 1
ATOM 2019 N N . ASP A 1 250 ? 3.386 -2.223 20.715 1.00 78.94 250 ASP A N 1
ATOM 2020 C CA . ASP A 1 250 ? 2.540 -1.030 20.698 1.00 78.94 250 ASP A CA 1
ATOM 2021 C C . ASP A 1 250 ? 3.124 0.029 19.763 1.00 78.94 250 ASP A C 1
ATOM 2023 O O . ASP A 1 250 ? 4.300 0.384 19.846 1.00 78.94 250 ASP A O 1
ATOM 2027 N N . TRP A 1 251 ? 2.263 0.604 18.927 1.00 85.50 251 TRP A N 1
ATOM 2028 C CA . TRP A 1 251 ? 2.576 1.815 18.189 1.00 85.50 251 TRP A CA 1
ATOM 2029 C C . TRP A 1 251 ? 3.150 2.902 19.115 1.00 85.50 251 TRP A C 1
ATOM 2031 O O . TRP A 1 251 ? 2.618 3.168 20.196 1.00 85.50 251 TRP A O 1
ATOM 2041 N N . LYS A 1 252 ? 4.210 3.574 18.652 1.00 84.25 252 LYS A N 1
ATOM 2042 C CA . LYS A 1 252 ? 4.876 4.673 19.362 1.00 84.25 252 LYS A CA 1
ATOM 2043 C C . LYS A 1 252 ? 4.911 5.918 18.484 1.00 84.25 252 LYS A C 1
ATOM 2045 O O . LYS A 1 252 ? 5.340 5.855 17.328 1.00 84.25 252 LYS A O 1
ATOM 2050 N N . GLN A 1 253 ? 4.503 7.062 19.029 1.00 84.31 253 GLN A N 1
ATOM 2051 C CA . GLN A 1 253 ? 4.407 8.316 18.276 1.00 84.31 253 GLN A CA 1
ATOM 2052 C C . GLN A 1 253 ? 5.760 8.758 17.693 1.00 84.31 253 GLN A C 1
ATOM 2054 O O . GLN A 1 253 ? 5.822 9.263 16.573 1.00 84.31 253 GLN A O 1
ATOM 2059 N N . GLU A 1 254 ? 6.866 8.534 18.403 1.00 84.62 254 GLU A N 1
ATOM 2060 C CA . GLU A 1 254 ? 8.212 8.884 17.944 1.00 84.62 254 GLU A CA 1
ATOM 2061 C C . GLU A 1 254 ? 8.646 8.122 16.679 1.00 84.62 254 GLU A C 1
ATOM 2063 O O . GLU A 1 254 ? 9.475 8.632 15.909 1.00 84.62 254 GLU A O 1
ATOM 2068 N N . LEU A 1 255 ? 8.046 6.951 16.433 1.00 81.44 255 LEU A N 1
ATOM 2069 C CA . LEU A 1 255 ? 8.305 6.092 15.279 1.00 81.44 255 LEU A CA 1
ATOM 2070 C C . LEU A 1 255 ? 7.407 6.409 14.072 1.00 81.44 255 LEU A C 1
ATOM 2072 O O . LEU A 1 255 ? 7.605 5.816 13.018 1.00 81.44 255 LEU A O 1
ATOM 2076 N N . MET A 1 256 ? 6.465 7.352 14.172 1.00 86.69 256 MET A N 1
ATOM 2077 C CA . MET A 1 256 ? 5.515 7.655 13.093 1.00 86.69 256 MET A CA 1
ATOM 2078 C C . MET A 1 256 ? 6.063 8.563 12.000 1.00 86.69 256 MET A C 1
ATOM 2080 O O . MET A 1 256 ? 6.536 9.662 12.277 1.00 86.69 256 MET A O 1
ATOM 2084 N N . ALA A 1 257 ? 5.925 8.163 10.738 1.00 86.69 257 ALA A N 1
ATOM 2085 C CA . ALA A 1 257 ? 6.290 9.009 9.602 1.00 86.69 257 ALA A CA 1
ATOM 2086 C C . ALA A 1 257 ? 5.336 10.199 9.401 1.00 86.69 257 ALA A C 1
ATOM 2088 O O . ALA A 1 257 ? 5.721 11.182 8.771 1.00 86.69 257 ALA A O 1
ATOM 2089 N N . GLU A 1 258 ? 4.121 10.130 9.947 1.00 89.12 258 GLU A N 1
ATOM 2090 C CA . GLU A 1 258 ? 3.097 11.178 9.860 1.00 89.12 258 GLU A CA 1
ATOM 2091 C C . GLU A 1 258 ? 2.530 11.505 11.251 1.00 89.12 258 GLU A C 1
ATOM 2093 O O . GLU A 1 258 ? 2.710 10.752 12.201 1.00 89.12 258 GLU A O 1
ATOM 2098 N N . GLU A 1 259 ? 1.830 12.629 11.407 1.00 86.75 259 GLU A N 1
ATOM 2099 C CA . GLU A 1 259 ? 1.385 13.100 12.731 1.00 86.75 259 GLU A CA 1
ATOM 2100 C C . GLU A 1 259 ? 0.333 12.203 13.403 1.00 86.75 259 GLU A C 1
ATOM 2102 O O . GLU A 1 259 ? 0.108 12.306 14.610 1.00 86.75 259 GLU A O 1
ATOM 2107 N N . SER A 1 260 ? -0.365 11.353 12.647 1.00 89.56 260 SER A N 1
ATOM 2108 C CA . SER A 1 260 ? -1.473 10.545 13.163 1.00 89.56 260 SER A CA 1
ATOM 2109 C C . SER A 1 260 ? -1.673 9.262 12.364 1.00 89.56 260 SER A C 1
ATOM 2111 O O . SER A 1 260 ? -1.302 9.169 11.194 1.00 89.56 260 SER A O 1
ATOM 2113 N N . ILE A 1 261 ? -2.315 8.279 12.994 1.00 94.81 261 ILE A N 1
ATOM 2114 C CA . ILE A 1 261 ? -2.847 7.104 12.300 1.00 94.81 261 ILE A CA 1
ATOM 2115 C C . ILE A 1 261 ? -4.061 7.560 11.487 1.00 94.81 261 ILE A C 1
ATOM 2117 O O . ILE A 1 261 ? -4.987 8.169 12.032 1.00 94.81 261 ILE A O 1
ATOM 2121 N N . SER A 1 262 ? -4.054 7.277 10.186 1.00 95.94 262 SER A N 1
ATOM 2122 C CA . SER A 1 262 ? -5.186 7.593 9.311 1.00 95.94 262 SER A CA 1
ATOM 2123 C C . SER A 1 262 ? -6.275 6.535 9.461 1.00 95.94 262 SER A C 1
ATOM 2125 O O . SER A 1 262 ? -5.973 5.351 9.623 1.00 95.94 262 SER A O 1
ATOM 2127 N N . CYS A 1 263 ? -7.534 6.955 9.391 1.00 97.31 263 CYS A N 1
ATOM 2128 C CA . CYS A 1 263 ? -8.693 6.090 9.543 1.00 97.31 263 CYS A CA 1
ATOM 2129 C C . CYS A 1 263 ? -9.805 6.476 8.571 1.00 97.31 263 CYS A C 1
ATOM 2131 O O . CYS A 1 263 ? -10.271 7.614 8.560 1.00 97.31 263 CYS A O 1
ATOM 2133 N N . PHE A 1 264 ? -10.295 5.493 7.823 1.00 97.50 264 PHE A N 1
ATOM 2134 C CA . PHE A 1 264 ? -11.355 5.673 6.843 1.00 97.50 264 PHE A CA 1
ATOM 2135 C C . PHE A 1 264 ? -12.461 4.648 7.055 1.00 97.50 264 PHE A C 1
ATOM 2137 O O . PHE A 1 264 ? -12.186 3.467 7.257 1.00 97.50 264 PHE 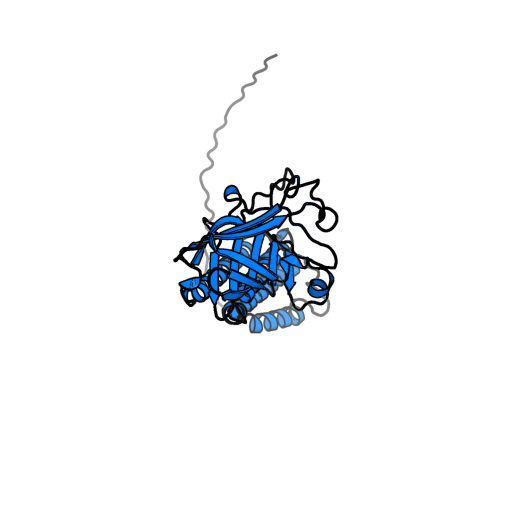A O 1
ATOM 2144 N N . VAL A 1 265 ? -13.711 5.102 6.977 1.00 96.25 265 VAL A N 1
ATOM 2145 C CA . VAL A 1 265 ? -14.893 4.249 7.122 1.00 96.25 265 VAL A CA 1
ATOM 2146 C C . VAL A 1 265 ? -15.673 4.259 5.818 1.00 96.25 265 VAL A C 1
ATOM 2148 O O . VAL A 1 265 ? -15.939 5.319 5.253 1.00 96.25 265 VAL A O 1
ATOM 2151 N N . TYR A 1 266 ? -16.012 3.078 5.315 1.00 94.69 266 TYR A N 1
ATOM 2152 C CA . TYR A 1 266 ? -16.763 2.926 4.074 1.00 94.69 266 TYR A CA 1
ATOM 2153 C C . TYR A 1 266 ? -17.519 1.605 4.067 1.00 94.69 266 TYR A C 1
ATOM 2155 O O . TYR A 1 266 ? -16.978 0.566 4.439 1.00 94.69 266 TYR A O 1
ATOM 2163 N N . ASN A 1 267 ? -18.772 1.634 3.610 1.00 89.56 267 ASN A N 1
ATOM 2164 C CA . ASN A 1 267 ? -19.686 0.494 3.702 1.00 89.56 267 ASN A CA 1
ATOM 2165 C C . ASN A 1 267 ? -19.780 0.000 5.161 1.00 89.56 267 ASN A C 1
ATOM 2167 O O . ASN A 1 267 ? -20.159 0.764 6.041 1.00 89.56 267 ASN A O 1
ATOM 2171 N N . ASN A 1 268 ? -19.395 -1.250 5.414 1.00 93.81 268 ASN A N 1
ATOM 2172 C CA . ASN A 1 268 ? -19.254 -1.876 6.728 1.00 93.81 268 ASN A CA 1
ATOM 2173 C C . ASN A 1 268 ? -17.778 -2.144 7.081 1.00 93.81 268 ASN A C 1
ATOM 2175 O O . ASN A 1 268 ? -17.476 -3.107 7.787 1.00 93.81 268 ASN A O 1
ATOM 2179 N N . LYS A 1 269 ? -16.848 -1.340 6.551 1.00 97.06 269 LYS A N 1
ATOM 2180 C CA . LYS A 1 269 ? -15.404 -1.487 6.760 1.00 97.06 269 LYS A CA 1
ATOM 2181 C C . LYS A 1 269 ? -14.802 -0.290 7.492 1.00 97.06 269 LYS A C 1
ATOM 2183 O O . LYS A 1 269 ? -15.157 0.853 7.204 1.00 97.06 269 LYS A O 1
ATOM 2188 N N . ILE A 1 270 ? -13.851 -0.564 8.385 1.00 97.75 270 ILE A N 1
ATOM 2189 C CA . ILE A 1 270 ? -12.924 0.434 8.938 1.00 97.75 270 ILE A CA 1
ATOM 2190 C C . ILE A 1 270 ? -11.520 0.080 8.470 1.00 97.75 270 ILE A C 1
ATOM 2192 O O . ILE A 1 270 ? -11.068 -1.050 8.646 1.00 97.75 270 ILE A O 1
ATOM 2196 N N . PHE A 1 271 ? -10.838 1.057 7.886 1.00 97.88 271 PHE A N 1
ATOM 2197 C CA . PHE A 1 271 ? -9.470 0.940 7.413 1.00 97.88 271 PHE A CA 1
ATOM 2198 C C . PHE A 1 271 ? -8.548 1.871 8.198 1.00 97.88 271 PHE A C 1
ATOM 2200 O O . PHE A 1 271 ? -8.752 3.085 8.189 1.00 97.88 271 PHE A O 1
ATOM 2207 N N . PHE A 1 272 ? -7.517 1.307 8.822 1.00 97.19 272 PHE A N 1
ATOM 2208 C CA . PHE A 1 272 ? -6.441 2.029 9.488 1.00 97.19 272 PHE A CA 1
ATOM 2209 C C . PHE A 1 272 ? -5.154 1.941 8.673 1.00 97.19 272 PHE A C 1
ATOM 2211 O O . PHE A 1 272 ? -4.754 0.859 8.236 1.00 97.19 272 PHE A O 1
ATOM 2218 N N . ARG A 1 273 ? -4.470 3.077 8.537 1.00 95.69 273 ARG A N 1
ATOM 2219 C CA . ARG A 1 273 ? -3.116 3.166 7.988 1.00 95.69 273 ARG A CA 1
ATOM 2220 C C . ARG A 1 273 ? -2.181 3.752 9.038 1.00 95.69 273 ARG A C 1
ATOM 2222 O O . ARG A 1 273 ? -2.389 4.879 9.491 1.00 95.69 273 ARG A O 1
ATOM 2229 N N . VAL A 1 274 ? -1.130 3.006 9.366 1.00 93.12 274 VAL A N 1
ATOM 2230 C CA . VAL A 1 274 ? -0.093 3.397 10.330 1.00 93.12 274 VAL A CA 1
ATOM 2231 C C . VAL A 1 274 ? 1.241 3.560 9.590 1.00 93.12 274 VAL A C 1
ATOM 2233 O O . VAL A 1 274 ? 1.917 2.565 9.317 1.00 93.12 274 VAL A O 1
ATOM 2236 N N . PRO A 1 275 ? 1.616 4.791 9.206 1.00 90.06 275 PRO A N 1
ATOM 2237 C CA . PRO A 1 275 ? 2.875 5.055 8.519 1.00 90.06 275 PRO A CA 1
ATOM 2238 C C . PRO A 1 275 ? 4.041 5.212 9.505 1.00 90.06 275 PRO A C 1
ATOM 2240 O O . PRO A 1 275 ? 4.029 6.110 10.344 1.00 90.06 275 PRO A O 1
ATOM 2243 N N . MET A 1 276 ? 5.083 4.387 9.381 1.00 85.75 276 MET A N 1
ATOM 2244 C CA . MET A 1 276 ? 6.241 4.378 10.286 1.00 85.75 276 MET A CA 1
ATOM 2245 C C . MET A 1 276 ? 7.494 4.938 9.594 1.00 85.75 276 MET A C 1
ATOM 2247 O O . MET A 1 276 ? 7.676 4.789 8.383 1.00 85.75 276 MET A O 1
ATOM 2251 N N . LYS A 1 277 ? 8.361 5.620 10.352 1.00 83.19 277 LYS A N 1
ATOM 2252 C CA . LYS A 1 277 ? 9.618 6.198 9.851 1.00 83.19 277 LYS A CA 1
ATOM 2253 C C . LYS A 1 277 ? 10.596 5.100 9.460 1.00 83.19 277 LYS A C 1
ATOM 2255 O O . LYS A 1 277 ? 10.697 4.085 10.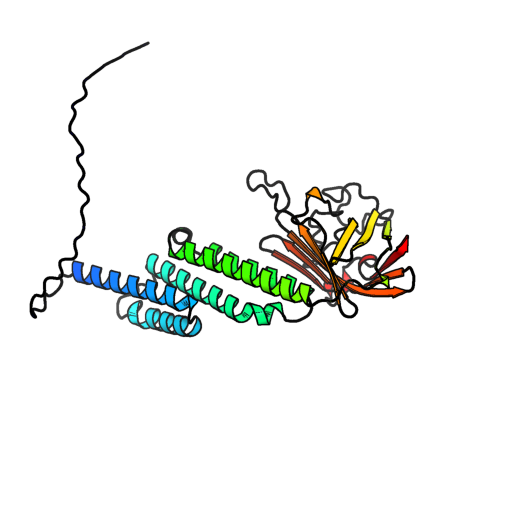142 1.00 83.19 277 LYS A O 1
ATOM 2260 N N . ASP A 1 278 ? 11.399 5.387 8.440 1.00 78.56 278 ASP A N 1
ATOM 2261 C CA . ASP A 1 278 ? 12.689 4.725 8.297 1.00 78.56 278 ASP A CA 1
ATOM 2262 C C . ASP A 1 278 ? 13.673 5.335 9.295 1.00 78.56 278 ASP A C 1
ATOM 2264 O O . ASP A 1 278 ? 13.934 6.542 9.265 1.00 78.56 278 ASP A O 1
ATOM 2268 N N . ASN A 1 279 ? 14.221 4.518 10.183 1.00 70.12 279 ASN A N 1
ATOM 2269 C CA . ASN A 1 279 ? 15.391 4.880 10.972 1.00 70.12 279 ASN A CA 1
ATOM 2270 C C . ASN A 1 279 ? 16.452 3.770 10.951 1.00 70.12 279 ASN A C 1
ATOM 2272 O O . ASN A 1 279 ? 17.342 3.762 11.807 1.00 70.12 279 ASN A O 1
ATOM 2276 N N . ALA A 1 280 ? 16.378 2.862 9.970 1.00 68.81 280 ALA A N 1
ATOM 2277 C CA . ALA A 1 280 ? 17.360 1.813 9.787 1.00 68.81 280 ALA A CA 1
ATOM 2278 C C . ALA A 1 280 ? 18.720 2.420 9.437 1.00 68.81 280 ALA A C 1
ATOM 2280 O O . ALA A 1 280 ? 18.896 3.188 8.490 1.00 68.81 280 ALA A O 1
ATOM 2281 N N . ASN A 1 281 ? 19.721 2.046 10.219 1.00 62.22 281 ASN A N 1
ATOM 2282 C CA . ASN A 1 281 ? 21.098 2.430 10.017 1.00 62.22 281 ASN A CA 1
ATOM 2283 C C . ASN A 1 281 ? 21.854 1.248 9.412 1.00 62.22 281 ASN A C 1
ATOM 2285 O O . ASN A 1 281 ? 22.157 0.262 10.083 1.00 62.22 281 ASN A O 1
ATOM 2289 N N . THR A 1 282 ? 22.214 1.383 8.139 1.00 57.00 282 THR A N 1
ATOM 2290 C CA . THR A 1 282 ? 22.926 0.350 7.375 1.00 57.00 282 THR A CA 1
ATOM 2291 C C . THR A 1 282 ? 24.326 0.036 7.908 1.00 57.00 282 THR A C 1
ATOM 2293 O O . THR A 1 282 ? 24.859 -1.024 7.604 1.00 57.00 282 THR A O 1
ATOM 2296 N N . PHE A 1 283 ? 24.940 0.930 8.690 1.00 48.69 283 PHE A N 1
ATOM 2297 C CA . PHE A 1 283 ? 26.279 0.734 9.257 1.00 48.69 283 PHE A CA 1
ATOM 2298 C C . PHE A 1 283 ? 26.254 0.024 10.608 1.00 48.69 283 PHE A C 1
ATOM 2300 O O . PHE A 1 283 ? 27.164 -0.739 10.916 1.00 48.69 283 PHE A O 1
ATOM 2307 N N . THR A 1 284 ? 25.236 0.287 11.429 1.00 58.56 284 THR A N 1
ATOM 2308 C CA . THR A 1 284 ? 25.103 -0.340 12.752 1.00 58.56 284 THR A CA 1
ATOM 2309 C C . THR A 1 284 ? 24.182 -1.555 12.738 1.00 58.56 284 THR A C 1
ATOM 2311 O O . THR A 1 284 ? 24.170 -2.304 13.714 1.00 58.56 284 THR A O 1
ATOM 2314 N N . GLY A 1 285 ? 23.402 -1.741 11.667 1.00 55.12 285 GLY A N 1
ATOM 2315 C CA . GLY A 1 285 ? 22.347 -2.751 11.580 1.00 55.12 285 GLY A CA 1
ATOM 2316 C C . GLY A 1 285 ? 21.196 -2.510 12.561 1.00 55.12 285 GLY A C 1
ATOM 2317 O O . GLY A 1 285 ? 20.429 -3.428 12.825 1.00 55.12 285 GLY A O 1
ATOM 2318 N N . ARG A 1 286 ? 21.105 -1.310 13.155 1.00 54.72 286 ARG A N 1
ATOM 2319 C CA . ARG A 1 286 ? 20.083 -0.942 14.147 1.00 54.72 286 ARG A CA 1
ATOM 2320 C C . ARG A 1 286 ? 19.042 -0.017 13.537 1.00 54.72 286 ARG A C 1
ATOM 2322 O O . ARG A 1 286 ? 19.369 0.767 12.653 1.00 54.72 286 ARG A O 1
ATOM 2329 N N . GLY A 1 287 ? 17.844 -0.027 14.105 1.00 55.81 287 GLY A N 1
ATOM 2330 C CA . GLY A 1 287 ? 16.718 0.777 13.642 1.00 55.81 287 GLY A CA 1
ATOM 2331 C C . GLY A 1 287 ? 15.758 -0.033 12.778 1.00 55.81 287 GLY A C 1
ATOM 2332 O O . GLY A 1 287 ? 16.085 -1.112 12.292 1.00 55.81 287 GLY A O 1
ATOM 2333 N N . ASN A 1 288 ? 14.567 0.514 12.620 1.00 64.25 288 ASN A N 1
ATOM 2334 C CA . ASN A 1 288 ? 13.440 -0.027 11.894 1.00 64.25 288 ASN A CA 1
ATOM 2335 C C . ASN A 1 288 ? 13.480 0.481 10.455 1.00 64.25 288 ASN A C 1
ATOM 2337 O O . ASN A 1 288 ? 13.571 1.683 10.199 1.00 64.25 288 ASN A O 1
ATOM 2341 N N . VAL A 1 289 ? 13.396 -0.446 9.509 1.00 62.66 289 VAL A N 1
ATOM 2342 C CA . VAL A 1 289 ? 13.218 -0.115 8.094 1.00 62.66 289 VAL A CA 1
ATOM 2343 C C . VAL A 1 289 ? 11.845 0.525 7.924 1.00 62.66 289 VAL A C 1
ATOM 2345 O O . VAL A 1 289 ? 10.898 0.072 8.569 1.00 62.66 289 VAL A O 1
ATOM 2348 N N . ALA A 1 290 ? 11.719 1.545 7.064 1.00 62.50 290 ALA A N 1
ATOM 2349 C CA . ALA A 1 290 ? 10.420 2.161 6.786 1.00 62.50 290 ALA A CA 1
ATOM 2350 C C . ALA A 1 290 ? 9.375 1.090 6.470 1.00 62.50 290 ALA A C 1
ATOM 2352 O O . ALA A 1 290 ? 9.561 0.264 5.564 1.00 62.50 290 ALA A O 1
ATOM 2353 N N . HIS A 1 291 ? 8.269 1.150 7.204 1.00 78.00 291 HIS A N 1
ATOM 2354 C CA . HIS A 1 291 ? 7.151 0.254 7.017 1.00 78.00 291 HIS A CA 1
ATOM 2355 C C . HIS A 1 291 ? 5.809 0.967 7.177 1.00 78.00 291 HIS A C 1
ATOM 2357 O O . HIS A 1 291 ? 5.683 1.968 7.878 1.00 78.00 291 HIS A O 1
ATOM 2363 N N . GLU A 1 292 ? 4.792 0.469 6.486 1.00 88.25 292 GLU A N 1
ATOM 2364 C CA . GLU A 1 292 ? 3.415 0.933 6.648 1.00 88.25 292 GLU A CA 1
ATOM 2365 C C . GLU A 1 292 ? 2.550 -0.268 7.019 1.00 88.25 292 GLU A C 1
ATOM 2367 O O . GLU A 1 292 ? 2.571 -1.287 6.319 1.00 88.25 292 GLU A O 1
ATOM 2372 N N . TRP A 1 293 ? 1.790 -0.138 8.108 1.00 90.06 293 TRP A N 1
ATOM 2373 C CA . TRP A 1 293 ? 0.764 -1.111 8.461 1.00 90.06 293 TRP A CA 1
ATOM 2374 C C . TRP A 1 293 ? -0.589 -0.682 7.920 1.00 90.06 293 TRP A C 1
ATOM 2376 O O . TRP A 1 293 ? -0.979 0.487 7.999 1.00 90.06 293 TRP A O 1
ATOM 2386 N N . TYR A 1 294 ? -1.323 -1.666 7.428 1.00 93.81 294 TYR A N 1
ATOM 2387 C CA . TYR A 1 294 ? -2.661 -1.523 6.889 1.00 93.81 294 TYR A CA 1
ATOM 2388 C C . TYR A 1 294 ? -3.562 -2.538 7.571 1.00 93.81 294 TYR A C 1
ATOM 2390 O O . TYR A 1 294 ? -3.297 -3.736 7.487 1.00 93.81 294 TYR A O 1
ATOM 2398 N N . TYR A 1 295 ? -4.635 -2.065 8.193 1.00 94.50 295 TYR A N 1
ATOM 2399 C CA . TYR A 1 295 ? -5.644 -2.919 8.809 1.00 94.50 295 TYR A CA 1
ATOM 2400 C C . TYR A 1 295 ? -7.008 -2.572 8.232 1.00 94.50 295 TYR A C 1
ATOM 2402 O O . TYR A 1 295 ? -7.443 -1.434 8.358 1.00 94.50 295 TYR A O 1
ATOM 2410 N N . GLU A 1 296 ? -7.691 -3.526 7.613 1.00 96.81 296 GLU A N 1
ATOM 2411 C CA . GLU A 1 296 ? -9.089 -3.386 7.203 1.00 96.81 296 GLU A CA 1
ATOM 2412 C C . GLU A 1 296 ? -9.933 -4.406 7.965 1.00 96.81 296 GLU A C 1
ATOM 2414 O O . GLU A 1 296 ? -9.671 -5.602 7.894 1.00 96.81 296 GLU A O 1
ATOM 2419 N N . TYR A 1 297 ? -10.948 -3.935 8.684 1.00 97.00 297 TYR A N 1
ATOM 2420 C CA . TYR A 1 297 ? -11.871 -4.771 9.450 1.00 97.00 297 TYR A CA 1
ATOM 2421 C C . TYR A 1 297 ? -13.286 -4.630 8.904 1.00 97.00 297 TYR A C 1
ATOM 2423 O O . TYR A 1 297 ? -13.696 -3.527 8.538 1.00 97.00 297 TYR A O 1
ATOM 2431 N N . THR A 1 298 ? -14.061 -5.714 8.915 1.00 97.50 298 THR A N 1
ATOM 2432 C CA . THR A 1 298 ? -15.525 -5.616 8.994 1.00 97.50 298 THR A CA 1
ATOM 2433 C C . THR A 1 298 ? -15.896 -5.060 10.365 1.00 97.50 298 THR A C 1
ATOM 2435 O O . THR A 1 298 ? -15.396 -5.557 11.375 1.00 97.50 298 THR A O 1
ATOM 2438 N N . TYR A 1 299 ? -16.763 -4.046 10.418 1.00 97.56 299 TYR A N 1
ATOM 2439 C CA . TYR A 1 299 ? -17.196 -3.456 11.683 1.00 97.56 299 TYR A CA 1
ATOM 2440 C C . TYR A 1 299 ? -18.713 -3.441 11.862 1.00 97.56 299 TYR A C 1
ATOM 2442 O O . TYR A 1 299 ? -19.477 -3.343 10.899 1.00 97.56 299 TYR A O 1
ATOM 2450 N N . SER A 1 300 ? -19.133 -3.485 13.124 1.00 97.50 300 SER A N 1
ATOM 2451 C CA . SER A 1 300 ? -20.505 -3.216 13.553 1.00 97.50 300 SER A CA 1
ATOM 2452 C C . SER A 1 300 ? -20.507 -2.455 14.872 1.00 97.50 300 SER A C 1
ATOM 2454 O O . SER A 1 300 ? -19.650 -2.692 15.724 1.00 97.50 300 SER A O 1
ATOM 2456 N N . VAL A 1 301 ? -21.493 -1.579 15.059 1.00 96.88 301 VAL A N 1
ATOM 2457 C CA . VAL A 1 301 ? -21.683 -0.821 16.300 1.00 96.88 301 VAL A CA 1
ATOM 2458 C C . VAL A 1 301 ? -23.022 -1.191 16.921 1.00 96.88 301 VAL A C 1
ATOM 2460 O O . VAL A 1 301 ? -24.055 -1.141 16.256 1.00 96.88 301 VAL A O 1
ATOM 2463 N N . ASN A 1 302 ? -23.010 -1.527 18.209 1.00 95.94 302 ASN A N 1
ATOM 2464 C CA . ASN A 1 302 ? -24.209 -1.725 19.014 1.00 95.94 302 ASN A CA 1
ATOM 2465 C C . ASN A 1 302 ? -24.092 -0.915 20.311 1.00 95.94 302 ASN A C 1
ATOM 2467 O O . ASN A 1 302 ? -23.477 -1.336 21.289 1.00 95.94 302 ASN A O 1
ATOM 2471 N N . GLY A 1 303 ? -24.641 0.302 20.309 1.00 94.06 303 GLY A N 1
ATOM 2472 C CA . GLY A 1 303 ? -24.548 1.213 21.451 1.00 94.06 303 GLY A CA 1
ATOM 2473 C C . GLY A 1 303 ? -23.100 1.599 21.781 1.00 94.06 303 GLY A C 1
ATOM 2474 O O . GLY A 1 303 ? -22.483 2.398 21.069 1.00 94.06 303 GLY A O 1
ATOM 2475 N N . ASN A 1 304 ? -22.578 1.056 22.882 1.00 96.62 304 ASN A N 1
ATOM 2476 C CA . ASN A 1 304 ? -21.219 1.301 23.378 1.00 96.62 304 ASN A CA 1
ATOM 2477 C C . ASN A 1 304 ? -20.237 0.181 23.016 1.00 96.62 304 ASN A C 1
ATOM 2479 O O . ASN A 1 304 ? -19.137 0.144 23.557 1.00 96.62 304 ASN A O 1
ATOM 2483 N N . GLU A 1 305 ? -20.617 -0.707 22.103 1.00 97.94 305 GLU A N 1
ATOM 2484 C CA . GLU A 1 305 ? -19.786 -1.805 21.623 1.00 97.94 305 GLU A CA 1
ATOM 2485 C C . GLU A 1 305 ? -19.463 -1.603 20.141 1.00 97.94 305 GLU A C 1
ATOM 2487 O O . GLU A 1 305 ? -20.364 -1.444 19.316 1.00 97.94 305 GLU A O 1
ATOM 2492 N N . LEU A 1 306 ? -18.173 -1.594 19.813 1.00 98.19 306 LEU A N 1
ATOM 2493 C CA . LEU A 1 306 ? -17.648 -1.611 18.452 1.00 98.19 306 LEU A CA 1
ATOM 2494 C C . LEU A 1 306 ? -16.975 -2.959 18.238 1.00 98.19 306 LEU A C 1
ATOM 2496 O O . LEU A 1 306 ? -15.916 -3.212 18.804 1.00 98.19 306 LEU A O 1
ATOM 2500 N N . THR A 1 307 ? -17.558 -3.810 17.407 1.00 98.00 307 THR A N 1
ATOM 2501 C CA . THR A 1 307 ? -16.933 -5.078 17.028 1.00 98.00 307 THR A CA 1
ATOM 2502 C C . THR A 1 307 ? -16.128 -4.884 15.755 1.00 98.00 307 THR A C 1
ATOM 2504 O O . THR A 1 307 ? -16.664 -4.410 14.753 1.00 98.00 307 THR A O 1
ATOM 2507 N N . LEU A 1 308 ? -14.851 -5.260 15.795 1.00 97.06 308 LEU A N 1
ATOM 2508 C CA . LEU A 1 308 ? -13.967 -5.372 14.640 1.00 97.06 308 LEU A CA 1
ATOM 2509 C C . LEU A 1 308 ? -13.739 -6.853 14.358 1.00 97.06 308 LEU A C 1
ATOM 2511 O O . LEU A 1 308 ? -13.390 -7.614 15.255 1.00 97.06 308 LEU A O 1
ATOM 2515 N N . SER A 1 309 ? -13.954 -7.267 13.117 1.00 94.94 309 SER A N 1
ATOM 2516 C CA . SER A 1 309 ? -13.920 -8.669 12.708 1.00 94.94 309 SER A CA 1
ATOM 2517 C C . SER A 1 309 ? -13.366 -8.814 11.299 1.00 94.94 309 SER A C 1
ATOM 2519 O O . SER A 1 309 ? -13.217 -7.831 10.571 1.00 94.94 309 SER A O 1
ATOM 2521 N N . GLU A 1 310 ? -13.062 -10.052 10.918 1.00 93.12 310 GLU A N 1
ATOM 2522 C CA . GLU A 1 310 ? -12.610 -10.403 9.570 1.00 93.12 310 GLU A CA 1
ATOM 2523 C C . GLU A 1 310 ? -11.427 -9.545 9.079 1.00 93.12 310 GLU A C 1
ATOM 2525 O O . GLU A 1 310 ? -11.511 -8.927 8.009 1.00 93.12 310 GLU A O 1
ATOM 2530 N N . PRO A 1 311 ? -10.334 -9.444 9.859 1.00 92.31 311 PRO A N 1
ATOM 2531 C CA . PRO A 1 311 ? -9.240 -8.547 9.527 1.00 92.31 311 PRO A CA 1
ATOM 2532 C C . PRO A 1 311 ? -8.539 -8.934 8.227 1.00 92.31 311 PRO A C 1
ATOM 2534 O O . PRO A 1 311 ? -8.280 -10.104 7.934 1.00 92.31 311 PRO A O 1
ATOM 2537 N N . ARG A 1 312 ? -8.124 -7.908 7.495 1.00 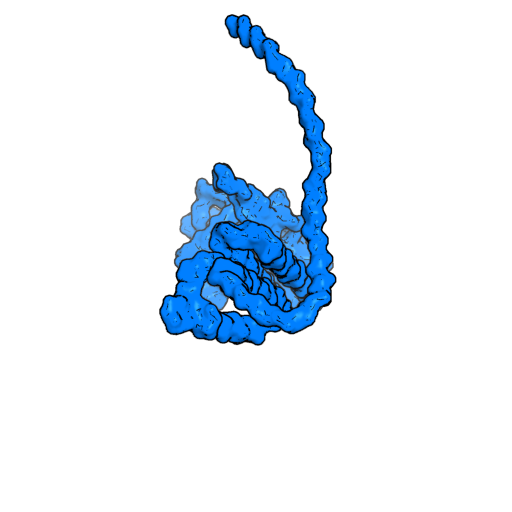92.19 312 ARG A N 1
ATOM 2538 C CA . ARG A 1 312 ? -7.090 -7.989 6.469 1.00 92.19 312 ARG A CA 1
ATOM 2539 C C . ARG A 1 312 ? -5.940 -7.107 6.901 1.00 92.19 312 ARG A C 1
ATOM 2541 O O . ARG A 1 312 ? -6.117 -5.906 7.109 1.00 92.19 312 ARG A O 1
ATOM 2548 N N . ILE A 1 313 ? -4.764 -7.702 7.043 1.00 89.75 313 ILE A N 1
ATOM 2549 C CA . ILE A 1 313 ? -3.599 -7.040 7.626 1.00 89.75 313 ILE A CA 1
ATOM 2550 C C . ILE A 1 313 ? -2.464 -7.116 6.629 1.00 89.75 313 ILE A C 1
ATOM 2552 O O . ILE A 1 313 ? -2.115 -8.198 6.170 1.00 89.75 313 ILE A O 1
ATOM 2556 N N . THR A 1 314 ? -1.914 -5.967 6.258 1.00 89.56 314 THR A N 1
ATOM 2557 C CA . THR A 1 314 ? -0.705 -5.917 5.440 1.00 89.56 314 THR A CA 1
ATOM 2558 C C . THR A 1 314 ? 0.358 -5.104 6.148 1.00 89.56 314 THR A C 1
ATOM 2560 O O . THR A 1 314 ? 0.113 -3.974 6.564 1.00 89.56 314 THR A O 1
ATOM 2563 N N . LEU A 1 315 ? 1.553 -5.675 6.209 1.00 86.56 315 LEU A N 1
ATOM 2564 C CA . LEU A 1 315 ? 2.777 -5.001 6.581 1.00 86.56 315 LEU A CA 1
ATOM 2565 C C . LEU A 1 315 ? 3.619 -4.821 5.317 1.00 86.56 315 LEU A C 1
ATOM 2567 O O . LEU A 1 315 ? 4.078 -5.783 4.699 1.00 86.56 315 LEU A O 1
ATOM 2571 N N . TYR A 1 316 ? 3.821 -3.571 4.923 1.00 85.88 316 TYR A N 1
ATOM 2572 C CA . TYR A 1 316 ? 4.828 -3.217 3.933 1.00 85.88 316 TYR A CA 1
ATOM 2573 C C . TYR A 1 316 ? 6.127 -2.906 4.655 1.00 85.88 316 TYR A C 1
ATOM 2575 O O . TYR A 1 316 ? 6.131 -1.974 5.439 1.00 85.88 316 TYR A O 1
ATOM 2583 N N . VAL A 1 317 ? 7.210 -3.618 4.356 1.00 78.38 317 VAL A N 1
ATOM 2584 C CA . VAL A 1 317 ? 8.576 -3.293 4.802 1.00 78.38 317 VAL A CA 1
ATOM 2585 C C . VAL A 1 317 ? 9.384 -3.075 3.541 1.00 78.38 317 VAL A C 1
ATOM 2587 O O . VAL A 1 317 ? 9.226 -3.858 2.616 1.00 78.38 317 VAL A O 1
ATOM 2590 N N . MET A 1 318 ? 10.223 -2.042 3.448 1.00 66.75 318 MET A N 1
ATOM 2591 C CA . MET A 1 318 ? 10.993 -1.751 2.226 1.00 66.75 318 MET A CA 1
ATOM 2592 C C . MET A 1 318 ? 11.477 -3.032 1.503 1.00 66.75 318 MET A C 1
ATOM 2594 O O . MET A 1 318 ? 12.145 -3.859 2.110 1.00 66.75 318 MET A O 1
ATOM 2598 N N . VAL A 1 319 ? 11.103 -3.170 0.219 1.00 68.75 319 VAL A N 1
ATOM 2599 C CA . VAL A 1 319 ? 11.270 -4.326 -0.705 1.00 68.75 319 VAL A CA 1
ATOM 2600 C C . VAL A 1 319 ? 10.359 -5.549 -0.526 1.00 68.75 319 VAL A C 1
ATOM 2602 O O . VAL A 1 319 ? 10.247 -6.330 -1.468 1.00 68.75 319 VAL A O 1
ATOM 2605 N N . ASN A 1 320 ? 9.649 -5.679 0.591 1.00 74.38 320 ASN A N 1
ATOM 2606 C CA . ASN A 1 320 ? 8.755 -6.796 0.892 1.00 74.38 320 ASN A CA 1
ATOM 2607 C C . ASN A 1 320 ? 7.326 -6.331 1.215 1.00 74.38 320 ASN A C 1
ATOM 2609 O O . ASN A 1 320 ? 7.076 -5.249 1.742 1.00 74.38 320 ASN A O 1
ATOM 2613 N N . LEU A 1 321 ? 6.353 -7.182 0.914 1.00 80.88 321 LEU A N 1
ATOM 2614 C CA . LEU A 1 321 ? 4.966 -6.977 1.309 1.00 80.88 321 LEU A CA 1
ATOM 2615 C C . LEU A 1 321 ? 4.453 -8.277 1.910 1.00 80.88 321 LEU A C 1
ATOM 2617 O O . LEU A 1 321 ? 4.529 -9.321 1.266 1.00 80.88 321 LEU A O 1
ATOM 2621 N N . ARG A 1 322 ? 3.965 -8.203 3.144 1.00 82.94 322 ARG A N 1
ATOM 2622 C CA . ARG A 1 322 ? 3.451 -9.338 3.904 1.00 82.94 322 ARG A CA 1
ATOM 2623 C C . ARG A 1 322 ? 1.970 -9.113 4.148 1.00 82.94 322 ARG A C 1
ATOM 2625 O O . ARG A 1 322 ? 1.613 -8.096 4.737 1.00 82.94 322 ARG A O 1
ATOM 2632 N N . THR A 1 323 ? 1.122 -10.042 3.720 1.00 84.56 323 THR A N 1
ATOM 2633 C CA . THR A 1 323 ? -0.336 -9.904 3.829 1.00 84.56 323 THR A CA 1
ATOM 2634 C C . THR A 1 323 ? -0.949 -11.132 4.485 1.00 84.56 323 THR A C 1
ATOM 2636 O O . THR A 1 323 ? -0.651 -12.267 4.127 1.00 84.56 323 THR A O 1
ATOM 2639 N N . SER A 1 324 ? -1.841 -10.881 5.436 1.00 81.75 324 SER A N 1
ATOM 2640 C CA . SER A 1 324 ? -2.705 -11.849 6.093 1.00 81.75 324 SER A CA 1
ATOM 2641 C C . SER A 1 324 ? -4.153 -11.505 5.765 1.00 81.75 324 SER A C 1
ATOM 2643 O O . SER A 1 324 ? -4.703 -10.535 6.287 1.00 81.75 324 SER A O 1
ATOM 2645 N N . ASP A 1 325 ? -4.764 -12.299 4.890 1.00 80.56 325 ASP A N 1
ATOM 2646 C CA . ASP A 1 325 ? -6.176 -12.169 4.532 1.00 80.56 325 ASP A CA 1
ATOM 2647 C C . ASP A 1 325 ? -7.025 -13.173 5.314 1.00 80.56 325 ASP A C 1
ATOM 2649 O O . ASP A 1 325 ? -6.736 -14.375 5.293 1.00 80.56 325 ASP A O 1
ATOM 2653 N N . TYR A 1 326 ? -8.125 -12.700 5.913 1.00 78.75 326 TYR A N 1
ATOM 2654 C CA . TYR A 1 326 ? -9.070 -13.508 6.697 1.00 78.75 326 TYR A CA 1
ATOM 2655 C C . TYR A 1 326 ? -9.496 -14.822 6.021 1.00 78.75 326 TYR A C 1
ATOM 2657 O O . TYR A 1 326 ? -9.647 -15.864 6.659 1.00 78.75 326 TYR A O 1
ATOM 2665 N N . ASN A 1 327 ? -9.690 -14.779 4.701 1.00 79.00 327 ASN A N 1
ATOM 2666 C CA . ASN A 1 327 ? -10.187 -15.915 3.929 1.00 79.00 327 ASN A CA 1
ATOM 2667 C C . ASN A 1 327 ? -9.118 -16.961 3.589 1.00 79.00 327 ASN A C 1
ATOM 2669 O O . ASN A 1 327 ? -9.481 -18.043 3.120 1.00 79.00 327 ASN A O 1
ATOM 2673 N N . SER A 1 328 ? -7.836 -16.666 3.818 1.00 80.56 328 SER A N 1
ATOM 2674 C CA . SER A 1 328 ? -6.752 -17.611 3.556 1.00 80.56 328 SER A CA 1
ATOM 2675 C C . SER A 1 328 ? -6.794 -18.785 4.539 1.00 80.56 328 SER A C 1
ATOM 2677 O O . SER A 1 328 ? -7.129 -18.631 5.714 1.00 80.56 328 SER A O 1
ATOM 2679 N N . GLU A 1 329 ? -6.447 -19.980 4.061 1.00 78.81 329 GLU A N 1
ATOM 2680 C CA . GLU A 1 329 ? -6.372 -21.184 4.899 1.00 78.81 329 GLU A CA 1
ATOM 2681 C C . GLU A 1 329 ? -5.399 -20.993 6.071 1.00 78.81 329 GLU A C 1
ATOM 2683 O O . GLU A 1 329 ? -5.699 -21.342 7.212 1.00 78.81 329 GLU A O 1
ATOM 2688 N N . MET A 1 330 ? -4.274 -20.334 5.797 1.00 74.62 330 MET A N 1
ATOM 2689 C CA . MET A 1 330 ? -3.265 -19.996 6.791 1.00 74.62 330 MET A CA 1
ATOM 2690 C C . MET A 1 330 ? -3.825 -19.097 7.899 1.00 74.62 330 MET A C 1
ATOM 2692 O O . MET A 1 330 ? -3.592 -19.373 9.073 1.00 74.62 330 MET A O 1
ATOM 2696 N N . PHE A 1 331 ? -4.595 -18.062 7.556 1.00 79.81 331 PHE A N 1
ATOM 2697 C CA . PHE A 1 331 ? -5.218 -17.198 8.557 1.00 79.81 331 PHE A CA 1
ATOM 2698 C C . PHE A 1 331 ? -6.260 -17.958 9.388 1.00 79.81 331 PHE A C 1
ATOM 2700 O O . PHE A 1 331 ? -6.281 -17.869 10.618 1.00 79.81 331 PHE A O 1
ATOM 2707 N N . LYS A 1 332 ? -7.114 -18.753 8.732 1.00 80.19 332 LYS A N 1
ATOM 2708 C CA . LYS A 1 332 ? -8.159 -19.531 9.413 1.00 80.19 332 LYS A CA 1
ATOM 2709 C C . LYS A 1 332 ? -7.583 -20.470 10.465 1.00 80.19 332 LYS A C 1
ATOM 2711 O O . LYS A 1 332 ? -8.132 -20.526 11.567 1.00 80.19 332 LYS A O 1
ATOM 2716 N N . ASN A 1 333 ? -6.475 -21.134 10.150 1.00 77.06 333 ASN A N 1
ATOM 2717 C CA . ASN A 1 333 ? -5.912 -22.183 10.994 1.00 77.06 333 ASN A CA 1
ATOM 2718 C C . ASN A 1 333 ? -4.858 -21.680 11.990 1.00 77.06 333 ASN A C 1
ATOM 2720 O O . ASN A 1 333 ? -4.746 -22.262 13.062 1.00 77.06 333 ASN A O 1
ATOM 2724 N N . ASN A 1 334 ? -4.127 -20.603 11.677 1.00 73.44 334 ASN A N 1
ATOM 2725 C CA . ASN A 1 334 ? -2.945 -20.207 12.455 1.00 73.44 334 ASN A CA 1
ATOM 2726 C C . ASN A 1 334 ? -3.047 -18.821 13.109 1.00 73.44 334 ASN A C 1
ATOM 2728 O O . ASN A 1 334 ? -2.179 -18.472 13.901 1.00 73.44 334 ASN A O 1
ATOM 2732 N N . TYR A 1 335 ? -4.069 -18.014 12.794 1.00 78.31 335 TYR A N 1
ATOM 2733 C CA . TYR A 1 335 ? -4.222 -16.687 13.402 1.00 78.31 335 TYR A CA 1
ATOM 2734 C C . TYR A 1 335 ? -4.866 -16.750 14.790 1.00 78.31 335 TYR A C 1
ATOM 2736 O O . TYR A 1 335 ? -5.791 -17.540 15.010 1.00 78.31 335 TYR A O 1
ATOM 2744 N N . TYR A 1 336 ? -4.412 -15.878 15.692 1.00 79.56 336 TYR A N 1
ATOM 2745 C CA . TYR A 1 336 ? -4.912 -15.738 17.062 1.00 79.56 336 TYR A CA 1
ATOM 2746 C C . TYR A 1 336 ? -6.415 -15.486 17.092 1.00 79.56 336 TYR A C 1
ATOM 2748 O O . TYR A 1 336 ? -6.894 -14.547 16.453 1.00 79.56 336 TYR A O 1
ATOM 2756 N N . ALA A 1 337 ? -7.158 -16.321 17.824 1.00 81.75 337 ALA A N 1
ATOM 2757 C CA . ALA A 1 337 ? -8.620 -16.285 17.851 1.00 81.75 337 ALA A CA 1
ATOM 2758 C C . ALA A 1 337 ? -9.154 -14.907 18.269 1.00 81.75 337 ALA A C 1
ATOM 2760 O O . ALA A 1 337 ? -10.021 -14.363 17.584 1.00 81.75 337 ALA A O 1
ATOM 2761 N N . ASP A 1 338 ? -8.561 -14.308 19.301 1.00 84.12 338 ASP A N 1
ATOM 2762 C CA . ASP A 1 338 ? -8.941 -12.994 19.829 1.00 84.12 338 ASP A CA 1
ATOM 2763 C C . ASP A 1 338 ? -8.739 -11.855 18.827 1.00 84.12 338 ASP A C 1
ATOM 2765 O O . ASP A 1 338 ? -9.454 -10.859 18.859 1.00 84.12 338 ASP A O 1
ATOM 2769 N N . PHE A 1 339 ? -7.824 -12.015 17.869 1.00 84.38 339 PHE A N 1
ATOM 2770 C CA . PHE A 1 339 ? -7.610 -11.030 16.811 1.00 84.38 339 PHE A CA 1
ATOM 2771 C C . PHE A 1 339 ? -8.448 -11.296 15.551 1.00 84.38 339 PHE A C 1
ATOM 2773 O O . PHE A 1 339 ? -8.490 -10.446 14.663 1.00 84.38 339 PHE A O 1
ATOM 2780 N N . LYS A 1 340 ? -9.156 -12.434 15.449 1.00 88.38 340 LYS A N 1
ATOM 2781 C CA . LYS A 1 340 ? -10.103 -12.690 14.341 1.00 88.38 340 LYS A CA 1
ATOM 2782 C C . LYS A 1 340 ? -11.382 -11.866 14.483 1.00 88.38 340 LYS A C 1
ATOM 2784 O O . LYS A 1 340 ? -11.991 -11.513 13.470 1.00 88.38 340 LYS A O 1
ATOM 2789 N N . SER A 1 341 ? -11.798 -11.607 15.723 1.00 92.75 341 SER A N 1
ATOM 2790 C CA . SER A 1 341 ? -12.942 -10.765 16.063 1.00 92.75 341 SER A CA 1
ATOM 2791 C C . SER A 1 341 ? -12.860 -10.321 17.520 1.00 92.75 341 SER A C 1
ATOM 2793 O O . SER A 1 341 ? -12.815 -11.165 18.409 1.00 92.75 341 SER A O 1
ATOM 2795 N N . PHE A 1 342 ? -12.933 -9.017 17.771 1.00 94.69 342 PHE A N 1
ATOM 2796 C CA . PHE A 1 342 ? -12.924 -8.449 19.118 1.00 94.69 342 PHE A CA 1
ATOM 2797 C C . PHE A 1 342 ? -13.850 -7.241 19.226 1.00 94.69 342 PHE A C 1
ATOM 2799 O O . PHE A 1 342 ? -14.132 -6.558 18.240 1.00 94.69 342 PHE A O 1
ATOM 2806 N N . THR A 1 343 ? -14.321 -6.969 20.442 1.00 97.25 343 THR A N 1
ATOM 2807 C CA . THR A 1 343 ? -15.228 -5.854 20.728 1.00 97.25 343 THR A CA 1
ATOM 2808 C C . THR A 1 343 ? -14.539 -4.828 21.613 1.00 97.25 343 THR A C 1
ATOM 2810 O O . THR A 1 343 ? -14.124 -5.141 22.727 1.00 97.25 343 THR A O 1
ATOM 2813 N N . LEU A 1 344 ? -14.441 -3.594 21.122 1.00 97.94 344 LEU A N 1
ATOM 2814 C CA . LEU A 1 344 ? -14.044 -2.435 21.906 1.00 97.94 344 LEU A CA 1
ATOM 2815 C C . LEU A 1 344 ? -15.267 -1.864 22.626 1.00 97.94 344 LEU A C 1
ATOM 2817 O O . LEU A 1 344 ? -16.324 -1.677 22.018 1.00 97.94 344 LEU A O 1
ATOM 2821 N N . THR A 1 345 ? -15.109 -1.524 23.900 1.00 97.62 345 THR A N 1
ATOM 2822 C CA . THR A 1 345 ? -16.140 -0.849 24.692 1.00 97.62 345 THR A CA 1
ATOM 2823 C C . THR A 1 345 ? -15.838 0.644 24.770 1.00 97.62 345 THR A C 1
ATOM 2825 O O . THR A 1 345 ? -14.694 1.039 25.001 1.00 97.62 345 THR A O 1
ATOM 2828 N N . ALA A 1 346 ? -16.859 1.476 24.581 1.00 95.50 346 ALA A N 1
ATOM 2829 C CA . ALA A 1 346 ? -16.764 2.915 24.787 1.00 95.50 346 ALA A CA 1
ATOM 2830 C C . ALA A 1 346 ? -16.666 3.245 26.286 1.00 95.50 346 ALA A C 1
ATOM 2832 O O . ALA A 1 346 ? -17.514 2.803 27.067 1.00 95.50 346 ALA A O 1
ATOM 2833 N N . GLN A 1 347 ? -15.651 4.025 26.667 1.00 88.25 347 GLN A N 1
ATOM 2834 C CA . GLN A 1 347 ? -15.437 4.550 28.022 1.00 88.25 347 GLN A CA 1
ATOM 2835 C C . GLN A 1 347 ? -15.648 6.058 28.103 1.00 88.25 347 GLN A C 1
ATOM 2837 O O . GLN A 1 347 ? -15.336 6.758 27.107 1.00 88.25 347 GLN A O 1
#

Secondary structure (DSSP, 8-state):
------------------------------------HHHHHHHHHHHHHHHHHHHHHHTTT-HHHHHHHHHHHHHHTSEETTEEGGG-HHHHHHHHHHHHHHHHHHHHHHHHHHHTSSSHHHHHHHHHHHHHHHHHHHHHS-GGGSSSHHHHHHHHHHHHHHHHHHHHHHHHHHTSPPPPTTTBT--EEEEEE-TT-TTTSTTTTSGGGTT--EEEEEEEEETTTEEEEEEEB-PPEEETTEEE--S--B--GGGBSSSSEEEEEETTEEEEEEEB----BTTTTBSPPPEEEEEEEEEEEETTEEEEEEEEEEEEETTEEEEEETTSHHHHHHS-HHHHEEEEEE-

Sequence (347 aa):
MNFNIKRQLKRTSIATNTMLVALCFVAVSCTKVELDEKERALVAKQELANNFDKLFDEAFEKPDETEQKLKTFVFSDLVSDGKNLLTDQDIRVNETLIKMAIRLKRNQNTLEQELNKGSLYDGYVRKNHIIINCKSVLHELPYRARQGAKYERLQAKVAEIEGMVGTILKKRESALGTIPTELLNKQWKWTFDLAGHEDEFPDLYTGDYKGLKDLSFDFHFNKNNTITAKRFFLAPVIVDYSIDFDSAGDWKQELMAEESISCFVYNNKIFFRVPMKDNANTFTGRGNVAHEWYYEYTYSVNGNELTLSEPRITLYVMVNLRTSDYNSEMFKNNYYADFKSFTLTAQ

Solvent-accessible surface area (backbone atoms only — not comparable to full-atom values): 19876 Å² total; per-residue (Å²): 141,88,83,89,80,89,82,80,90,78,89,77,83,88,73,87,76,86,80,75,85,73,84,76,85,71,93,71,78,97,68,90,75,79,67,52,76,67,54,46,53,50,50,54,52,48,53,51,50,51,50,50,52,51,44,37,58,40,7,66,77,38,32,70,62,33,50,52,52,50,51,50,45,49,59,64,75,33,36,50,98,94,43,71,45,73,78,38,66,69,53,48,48,50,54,49,54,26,52,42,35,20,50,51,35,53,54,55,77,43,41,69,65,58,43,60,41,79,54,72,64,48,17,53,56,44,47,50,56,50,50,43,56,47,53,43,51,66,69,72,44,57,77,88,56,70,53,60,72,71,33,54,52,51,53,52,50,43,53,51,47,53,52,50,52,54,53,54,49,52,52,54,59,68,70,46,67,68,60,58,73,86,59,41,95,33,40,34,35,36,75,44,74,39,80,93,43,61,89,77,48,85,60,48,82,43,80,59,38,43,75,64,62,56,48,36,41,31,33,30,54,40,84,81,38,27,40,55,64,85,35,40,49,59,76,72,40,50,52,95,95,39,77,52,71,74,73,53,32,54,62,52,80,92,49,37,62,50,100,56,38,38,38,49,48,56,97,56,33,41,36,39,41,45,48,35,38,63,56,51,34,89,88,78,75,44,64,49,62,34,30,38,41,37,40,36,24,41,49,51,77,59,88,55,35,39,37,41,25,62,39,33,36,34,46,36,38,80,89,48,77,46,64,27,45,51,86,39,70,63,41,67,75,70,51,60,68,69,72,45,46,43,63,23,40,53,101

pLDDT: mean 80.55, std 19.62, range [25.84, 98.19]